Protein 5OH5 (pdb70)

Sequence (268 aa):
IRMAKNKEFFDALEEIAESAKNDETLRNELAKVLDDILKTDPSDPEAFRKIVAEHQEFWDEHDPSLMEFNEGRFFGKSRKQYLKSDDFLNSTDPTYNFQKLHQFAAEQRVKLGLEKSDTDTLVAILKNNPEECRAYIESKKPGLGNFSEGNVHGWLKEEYTPTIPPKAINKSTGVLSDEAIKRIKEQARDLLLLKLINSSGNTQLLKDLRDAMSKPEAERAANALGFPTEGNGVLFLSREVVDALEERVEKLEQEAAKRGFDSYVQSL

Structure (mmCIF, N/CA/C/O backbone):
data_5OH5
#
_entry.id   5OH5
#
_cell.length_a   110.140
_cell.length_b   110.140
_cell.length_c   98.510
_cell.angle_alpha   90.000
_cell.angle_beta   90.000
_cell.angle_gamma   90.000
#
_symmetry.space_group_name_H-M   'I 4 2 2'
#
loop_
_entity.id
_entity.type
_entity.pdbx_description
1 polymer RidL
2 water water
#
loop_
_atom_site.group_PDB
_atom_site.id
_atom_site.type_symbol
_atom_site.label_atom_id
_atom_site.label_alt_id
_atom_site.label_comp_id
_atom_site.label_asym_id
_atom_site.label_entity_id
_atom_site.label_seq_id
_atom_site.pdbx_PDB_ins_code
_atom_site.Cartn_x
_atom_site.Cartn_y
_atom_site.Cartn_z
_atom_site.occupancy
_atom_site.B_iso_or_equiv
_atom_site.auth_seq_id
_atom_site.auth_comp_id
_atom_site.auth_asym_id
_atom_site.auth_atom_id
_atom_site.pdbx_PDB_model_num
ATOM 1 N N . ILE A 1 9 ? 34.193 49.732 40.658 1.00 101.01 7 ILE A N 1
ATOM 2 C CA . ILE A 1 9 ? 35.117 48.905 39.891 1.00 100.37 7 ILE A CA 1
ATOM 3 C C . ILE A 1 9 ? 34.434 47.626 39.431 1.00 95.15 7 ILE A C 1
ATOM 4 O O . ILE A 1 9 ? 33.653 47.026 40.172 1.00 95.76 7 ILE A O 1
ATOM 9 N N . ARG A 1 10 ? 34.723 47.217 38.199 1.00 89.06 8 ARG A N 1
ATOM 10 C CA . ARG A 1 10 ? 34.246 45.954 37.661 1.00 83.37 8 ARG A CA 1
ATOM 11 C C . ARG A 1 10 ? 35.423 45.026 37.392 1.00 79.71 8 ARG A C 1
ATOM 12 O O . ARG A 1 10 ? 36.557 45.471 37.185 1.00 79.56 8 ARG A O 1
ATOM 20 N N . MET A 1 11 ? 35.140 43.727 37.401 1.00 76.56 9 MET A N 1
ATOM 21 C CA . MET A 1 11 ? 36.139 42.735 37.039 1.00 73.53 9 MET A CA 1
ATOM 22 C C . MET A 1 11 ? 36.328 42.708 35.525 1.00 68.60 9 MET A C 1
ATOM 23 O O . MET A 1 11 ? 35.359 42.783 34.762 1.00 72.35 9 MET A O 1
ATOM 28 N N . ALA A 1 12 ? 37.589 42.617 35.100 1.00 64.41 10 ALA A N 1
ATOM 29 C CA . ALA A 1 12 ? 37.963 42.581 33.692 1.00 58.20 10 ALA A CA 1
ATOM 30 C C . ALA A 1 12 ? 37.549 43.858 32.962 1.00 52.82 10 ALA A C 1
ATOM 31 O O . ALA A 1 12 ? 37.056 44.811 33.573 1.00 51.29 10 ALA A O 1
ATOM 33 N N . LYS A 1 13 ? 37.755 43.890 31.649 1.00 49.71 11 LYS A N 1
ATOM 34 C CA . LYS A 1 13 ? 37.573 45.106 30.869 1.00 46.60 11 LYS A CA 1
ATOM 35 C C . LYS A 1 13 ? 36.259 45.122 30.104 1.00 44.35 11 LYS A C 1
ATOM 36 O O . LYS A 1 13 ? 36.047 46.027 29.281 1.00 42.86 11 LYS A O 1
ATOM 42 N N . ASN A 1 14 ? 35.383 44.136 30.345 1.00 43.32 12 ASN A N 1
ATOM 43 C CA . ASN A 1 14 ? 34.169 43.963 29.548 1.00 41.81 12 ASN A CA 1
ATOM 44 C C . ASN A 1 14 ? 33.399 45.270 29.405 1.00 42.79 12 ASN A C 1
ATOM 45 O O . ASN A 1 14 ? 33.171 45.751 28.288 1.00 42.40 12 ASN A O 1
ATOM 50 N N . LYS A 1 15 ? 33.004 45.866 30.533 1.00 44.11 13 LYS A N 1
ATOM 51 C CA . LYS A 1 15 ? 32.197 47.084 30.501 1.00 44.98 13 LYS A CA 1
ATOM 52 C C . LYS A 1 15 ? 32.941 48.244 29.846 1.00 44.41 13 LYS A C 1
ATOM 53 O O . LYS A 1 15 ? 32.327 49.049 29.135 1.00 42.25 13 LYS A O 1
ATOM 59 N N . GLU A 1 16 ? 34.256 48.344 30.061 1.00 46.05 14 GLU A N 1
ATOM 60 C CA . GLU A 1 16 ? 35.018 49.417 29.426 1.00 47.77 14 GLU A CA 1
ATOM 61 C C . GLU A 1 16 ? 34.952 49.322 27.903 1.00 44.21 14 GLU A C 1
ATOM 62 O O . GLU A 1 16 ? 34.840 50.343 27.218 1.00 42.27 14 GLU A O 1
ATOM 68 N N . PHE A 1 17 ? 35.018 48.106 27.352 1.00 42.49 15 PHE A N 1
ATOM 69 C CA . PHE A 1 17 ? 34.905 47.979 25.902 1.00 40.46 15 PHE A CA 1
ATOM 70 C C . PHE A 1 17 ? 33.517 48.384 25.427 1.00 40.98 15 PHE A C 1
ATOM 71 O O . PHE A 1 17 ? 33.380 49.025 24.379 1.00 41.11 15 PHE A O 1
ATOM 79 N N . PHE A 1 18 ? 32.478 48.031 26.185 1.00 42.49 16 PHE A N 1
ATOM 80 C CA . PHE A 1 18 ? 31.134 48.519 25.884 1.00 44.60 16 PHE A CA 1
ATOM 81 C C . PHE A 1 18 ? 31.113 50.031 25.746 1.00 43.94 16 PHE A C 1
ATOM 82 O O . PHE A 1 18 ? 30.746 50.573 24.694 1.00 43.44 16 PHE A O 1
ATOM 90 N N . ASP A 1 19 ? 31.476 50.734 26.826 1.00 43.79 17 ASP A N 1
ATOM 91 C CA . ASP A 1 19 ? 31.421 52.191 26.810 1.00 45.34 17 ASP A CA 1
ATOM 92 C C . ASP A 1 19 ? 32.344 52.769 25.753 1.00 45.42 17 ASP A C 1
ATOM 93 O O . ASP A 1 19 ? 32.043 53.820 25.162 1.00 45.53 17 ASP A O 1
ATOM 98 N N . ALA A 1 20 ? 33.478 52.109 25.510 1.00 44.92 18 ALA A N 1
ATOM 99 C CA . ALA A 1 20 ? 34.433 52.623 24.540 1.00 44.41 18 ALA A CA 1
ATOM 100 C C . ALA A 1 20 ? 33.845 52.607 23.137 1.00 44.48 18 ALA A C 1
ATOM 101 O O . ALA A 1 20 ? 34.035 53.561 22.371 1.00 44.23 18 ALA A O 1
ATOM 103 N N . LEU A 1 21 ? 33.114 51.541 22.784 1.00 44.28 19 LEU A N 1
ATOM 104 C CA . LEU A 1 21 ? 32.490 51.489 21.463 1.00 44.43 19 LEU A CA 1
ATOM 105 C C . LEU A 1 21 ? 31.555 52.670 21.259 1.00 46.44 19 LEU A C 1
ATOM 106 O O . LEU A 1 21 ? 31.578 53.313 20.203 1.00 46.11 19 LEU A O 1
ATOM 111 N N . GLU A 1 22 ? 30.736 52.976 22.269 1.00 48.83 20 GLU A N 1
ATOM 112 C CA . GLU A 1 22 ? 29.803 54.093 22.166 1.00 52.67 20 GLU A CA 1
ATOM 113 C C . GLU A 1 22 ? 30.538 55.414 22.038 1.00 54.33 20 GLU A C 1
ATOM 114 O O . GLU A 1 22 ? 30.183 56.253 21.204 1.00 53.50 20 GLU A O 1
ATOM 120 N N . GLU A 1 23 ? 31.558 55.620 22.872 1.00 56.94 21 GLU A N 1
ATOM 121 C CA . GLU A 1 23 ? 32.251 56.899 22.887 1.00 60.66 21 GLU A CA 1
ATOM 122 C C . GLU A 1 23 ? 33.096 57.086 21.635 1.00 55.55 21 GLU A C 1
ATOM 123 O O . GLU A 1 23 ? 33.197 58.206 21.123 1.00 55.18 21 GLU A O 1
ATOM 129 N N . ILE A 1 24 ? 33.677 56.005 21.105 1.00 50.75 22 ILE A N 1
ATOM 130 C CA . ILE A 1 24 ? 34.386 56.109 19.833 1.00 47.70 22 ILE A CA 1
ATOM 131 C C . ILE A 1 24 ? 33.406 56.393 18.696 1.00 47.04 22 ILE A C 1
ATOM 132 O O . ILE A 1 24 ? 33.683 57.220 17.813 1.00 47.16 22 ILE A O 1
ATOM 137 N N . ALA A 1 25 ? 32.252 55.720 18.691 1.00 46.67 23 ALA A N 1
ATOM 138 C CA . ALA A 1 25 ? 31.231 56.031 17.694 1.00 47.68 23 ALA A CA 1
ATOM 139 C C . ALA A 1 25 ? 30.860 57.506 17.748 1.00 50.74 23 ALA A C 1
ATOM 140 O O . ALA A 1 25 ? 30.769 58.170 16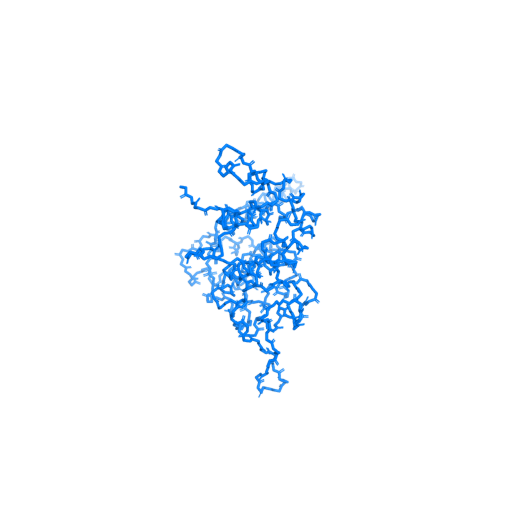.708 1.00 50.94 23 ALA A O 1
ATOM 142 N N . GLU A 1 26 ? 30.686 58.045 18.957 1.00 54.35 24 GLU A N 1
ATOM 143 C CA . GLU A 1 26 ? 30.383 59.466 19.103 1.00 58.25 24 GLU A CA 1
ATOM 144 C C . GLU A 1 26 ? 31.451 60.319 18.429 1.00 57.67 24 GLU A C 1
ATOM 145 O O . GLU A 1 26 ? 31.135 61.190 17.611 1.00 58.13 24 GLU A O 1
ATOM 151 N N . SER A 1 27 ? 32.728 60.051 18.734 1.00 57.04 25 SER A N 1
ATOM 152 C CA . SER A 1 27 ? 33.839 60.774 18.119 1.00 57.46 25 SER A CA 1
ATOM 153 C C . SER A 1 27 ? 33.903 60.573 16.614 1.00 58.05 25 SER A C 1
ATOM 154 O O . SER A 1 27 ? 34.511 61.394 15.918 1.00 59.12 25 SER A O 1
ATOM 157 N N . ALA A 1 28 ? 33.308 59.503 16.098 1.00 58.33 26 ALA A N 1
ATOM 158 C CA . ALA A 1 28 ? 33.290 59.242 14.666 1.00 59.63 26 ALA A CA 1
ATOM 159 C C . ALA A 1 28 ? 32.159 59.961 13.944 1.00 61.60 26 ALA A C 1
ATOM 160 O O . ALA A 1 28 ? 32.031 59.811 12.726 1.00 61.65 26 ALA A O 1
ATOM 162 N N . LYS A 1 29 ? 31.346 60.746 14.656 1.00 64.21 27 LYS A N 1
ATOM 163 C CA . LYS A 1 29 ? 30.168 61.346 14.035 1.00 67.10 27 LYS A CA 1
ATOM 164 C C . LYS A 1 29 ? 30.532 62.228 12.845 1.00 68.52 27 LYS A C 1
ATOM 165 O O . LYS A 1 29 ? 29.775 62.286 11.866 1.00 68.56 27 LYS A O 1
ATOM 171 N N . ASN A 1 30 ? 31.692 62.900 12.893 1.00 69.63 28 ASN A N 1
ATOM 172 C CA . ASN A 1 30 ? 32.130 63.771 11.805 1.00 70.20 28 ASN A CA 1
ATOM 173 C C . ASN A 1 30 ? 33.535 63.425 11.321 1.00 69.14 28 ASN A C 1
ATOM 174 O O . ASN A 1 30 ? 34.183 64.250 10.666 1.00 69.55 28 ASN A O 1
ATOM 179 N N . ASP A 1 31 ? 34.013 62.223 11.621 1.00 67.52 29 ASP A N 1
ATOM 180 C CA . ASP A 1 31 ? 35.365 61.784 11.286 1.00 66.04 29 ASP A CA 1
ATOM 181 C C . ASP A 1 31 ? 35.213 60.548 10.409 1.00 64.35 29 ASP A C 1
ATOM 182 O O . ASP A 1 31 ? 35.067 59.433 10.921 1.00 63.15 29 ASP A O 1
ATOM 187 N N . GLU A 1 32 ? 35.244 60.745 9.089 1.00 64.59 30 GLU A N 1
ATOM 188 C CA . GLU A 1 32 ? 34.980 59.631 8.189 1.00 65.20 30 GLU A CA 1
ATOM 189 C C . GLU A 1 32 ? 36.062 58.566 8.273 1.00 62.23 30 GLU A C 1
ATOM 190 O O . GLU A 1 32 ? 35.764 57.375 8.127 1.00 61.04 30 GLU A O 1
ATOM 196 N N . THR A 1 33 ? 37.313 58.966 8.504 1.00 61.02 31 THR A N 1
ATOM 197 C CA . THR A 1 33 ? 38.378 57.979 8.641 1.00 58.74 31 THR A CA 1
ATOM 198 C C . THR A 1 33 ? 38.147 57.101 9.862 1.00 54.37 31 THR A C 1
ATOM 199 O O . THR A 1 33 ? 38.274 55.875 9.791 1.00 52.57 31 THR A O 1
ATOM 203 N N . LEU A 1 34 ? 37.792 57.714 10.987 1.00 52.42 32 LEU A N 1
ATOM 204 C CA . LEU A 1 34 ? 37.529 56.944 12.196 1.00 50.66 32 LEU A CA 1
ATOM 205 C C . LEU A 1 34 ? 36.305 56.043 12.032 1.00 50.00 32 LEU A C 1
ATOM 206 O O . LEU A 1 34 ? 36.286 54.914 12.544 1.00 49.82 32 LEU A O 1
ATOM 211 N N . ARG A 1 35 ? 35.269 56.523 11.344 1.00 50.20 33 ARG A N 1
ATOM 212 C CA . ARG A 1 35 ? 34.116 55.670 11.065 1.00 50.84 33 ARG A CA 1
ATOM 213 C C . ARG A 1 35 ? 34.548 54.378 10.391 1.00 50.68 33 ARG A C 1
ATOM 214 O O . ARG A 1 35 ? 34.196 53.278 10.836 1.00 50.60 33 ARG A O 1
ATOM 222 N N . ASN A 1 36 ? 35.329 54.495 9.314 1.00 51.20 34 ASN A N 1
ATOM 223 C CA . ASN A 1 36 ? 35.742 53.306 8.579 1.00 52.53 34 ASN A CA 1
ATOM 224 C C . ASN A 1 36 ? 36.567 52.381 9.460 1.00 52.12 34 ASN A C 1
ATOM 225 O O . ASN A 1 36 ? 36.334 51.167 9.482 1.00 51.59 34 ASN A O 1
ATOM 230 N N . GLU A 1 37 ? 37.510 52.937 10.220 1.00 52.27 35 GLU A N 1
ATOM 231 C CA . GLU A 1 37 ? 38.251 52.130 11.185 1.00 51.44 35 GLU A CA 1
ATOM 232 C C . GLU A 1 37 ? 37.310 51.430 12.164 1.00 46.92 35 GLU A C 1
ATOM 233 O O . GLU A 1 37 ? 37.419 50.218 12.385 1.00 46.67 35 GLU A O 1
ATOM 239 N N . LEU A 1 38 ? 36.374 52.174 12.764 1.00 42.96 36 LEU A N 1
ATOM 240 C CA . LEU A 1 38 ? 35.477 51.540 13.726 1.00 40.27 36 LEU A CA 1
ATOM 241 C C . LEU A 1 38 ? 34.565 50.522 13.050 1.00 39.15 36 LEU A C 1
ATOM 242 O O . LEU A 1 38 ? 34.292 49.464 13.620 1.00 39.14 36 LEU A O 1
ATOM 247 N N . ALA A 1 39 ? 34.101 50.798 11.826 1.00 39.85 37 ALA A N 1
ATOM 248 C CA . ALA A 1 39 ? 33.281 49.810 11.123 1.00 40.10 37 ALA A CA 1
ATOM 249 C C . ALA A 1 39 ? 34.019 48.480 10.977 1.00 41.32 37 ALA A C 1
ATOM 250 O O . ALA A 1 39 ? 33.455 47.407 11.237 1.00 39.71 37 ALA A O 1
ATOM 252 N N . LYS A 1 40 ? 35.293 48.531 10.588 1.00 44.04 38 LYS A N 1
ATOM 253 C CA . LYS A 1 40 ? 36.064 47.301 10.437 1.00 44.78 38 LYS A CA 1
ATOM 254 C C . LYS A 1 40 ? 36.183 46.564 11.764 1.00 42.39 38 LYS A C 1
ATOM 255 O O . LYS A 1 40 ? 36.042 45.335 11.813 1.00 42.51 38 LYS A O 1
ATOM 261 N N . VAL A 1 41 ? 36.408 47.300 12.859 1.00 40.04 39 VAL A N 1
ATOM 262 C CA . VAL A 1 41 ? 36.504 46.666 14.171 1.00 38.87 39 VAL A CA 1
ATOM 263 C C . VAL A 1 41 ? 35.185 45.988 14.534 1.00 39.05 39 VAL A C 1
ATOM 264 O O . VAL A 1 41 ? 35.162 44.848 15.019 1.00 39.76 39 VAL A O 1
ATOM 268 N N . LEU A 1 42 ? 34.067 46.684 14.328 1.00 37.98 40 LEU A N 1
ATOM 269 C CA . LEU A 1 42 ? 32.772 46.088 14.617 1.00 37.43 40 LEU A CA 1
ATOM 270 C C . LEU A 1 42 ? 32.500 44.898 13.706 1.00 37.98 40 LEU A C 1
ATOM 271 O O . LEU A 1 42 ? 32.016 43.857 14.169 1.00 37.35 40 LEU A O 1
ATOM 276 N N . ASP A 1 43 ? 32.790 45.043 12.406 1.00 38.99 41 ASP A N 1
ATOM 277 C CA . ASP A 1 43 ? 32.587 43.944 11.465 1.00 40.33 41 ASP A CA 1
ATOM 278 C C . ASP A 1 43 ? 33.330 42.696 11.924 1.00 42.15 41 ASP A C 1
ATOM 279 O O . ASP A 1 43 ? 32.779 41.589 11.895 1.00 43.11 41 ASP A O 1
ATOM 284 N N . ASP A 1 44 ? 34.582 42.863 12.365 1.00 42.29 42 ASP A N 1
ATOM 285 C CA . ASP A 1 44 ? 35.377 41.724 12.818 1.00 43.54 42 ASP A CA 1
ATOM 286 C C . ASP A 1 44 ? 34.757 41.080 14.046 1.00 43.96 42 ASP A C 1
ATOM 287 O O . ASP A 1 44 ? 34.717 39.850 14.160 1.00 45.70 42 ASP A O 1
ATOM 292 N N . ILE A 1 45 ? 34.289 41.898 14.991 1.00 42.15 43 ILE A N 1
ATOM 293 C CA . ILE A 1 45 ? 33.616 41.364 16.168 1.00 40.68 43 ILE A CA 1
ATOM 294 C C . ILE A 1 45 ? 32.367 40.594 15.761 1.00 40.41 43 ILE A C 1
ATOM 295 O O . ILE A 1 45 ? 32.100 39.502 16.279 1.00 40.70 43 ILE A O 1
ATOM 300 N N . LEU A 1 46 ? 31.590 41.143 14.826 1.00 39.80 44 LEU A N 1
ATOM 301 C CA . LEU A 1 46 ? 30.298 40.552 14.493 1.00 40.39 44 LEU A CA 1
ATOM 302 C C . LEU A 1 46 ? 30.447 39.213 13.779 1.00 43.16 44 LEU A C 1
ATOM 303 O O . LEU A 1 46 ? 29.612 38.315 13.970 1.00 41.71 44 LEU A O 1
ATOM 308 N N . LYS A 1 47 ? 31.491 39.055 12.966 1.00 46.48 45 LYS A N 1
ATOM 309 C CA . LYS A 1 47 ? 31.716 37.787 12.288 1.00 49.02 45 LYS A CA 1
ATOM 310 C C . LYS A 1 47 ? 32.223 36.699 13.226 1.00 49.78 45 LYS A C 1
ATOM 311 O O . LYS A 1 47 ? 32.244 35.527 12.827 1.00 50.97 45 LYS A O 1
ATOM 317 N N . THR A 1 48 ? 32.608 37.055 14.455 1.00 49.00 46 THR A N 1
ATOM 318 C CA . THR A 1 48 ? 33.192 36.125 15.414 1.00 49.99 46 THR A CA 1
ATOM 319 C C . THR A 1 48 ? 32.105 35.501 16.282 1.00 50.89 46 THR A C 1
ATOM 320 O O . THR A 1 48 ? 31.171 36.184 16.714 1.00 49.76 46 THR A O 1
ATOM 324 N N . ASP A 1 49 ? 32.231 34.205 16.536 1.00 52.53 47 ASP A N 1
ATOM 325 C CA . ASP A 1 49 ? 31.272 33.494 17.384 1.00 53.65 47 ASP A CA 1
ATOM 326 C C . ASP A 1 49 ? 31.499 33.875 18.841 1.00 53.07 47 ASP A C 1
ATOM 327 O O . ASP A 1 49 ? 32.544 33.529 19.400 1.00 53.88 47 ASP A O 1
ATOM 332 N N . PRO A 1 50 ? 30.564 34.558 19.498 1.00 52.48 48 PRO A N 1
ATOM 333 C CA . PRO A 1 50 ? 30.780 34.922 20.904 1.00 53.31 48 PRO A CA 1
ATOM 334 C C . PRO A 1 50 ? 30.725 33.747 21.869 1.00 56.34 48 PRO A C 1
ATOM 335 O O . PRO A 1 50 ? 31.136 33.902 23.026 1.00 56.36 48 PRO A O 1
ATOM 339 N N . SER A 1 51 ? 30.209 32.592 21.455 1.00 59.45 49 SER A N 1
ATOM 340 C CA . SER A 1 51 ? 30.282 31.417 22.316 1.00 63.08 49 SER A CA 1
ATOM 341 C C . SER A 1 51 ? 31.625 30.711 22.221 1.00 63.39 49 SER A C 1
ATOM 342 O O . SER A 1 51 ? 31.832 29.717 22.922 1.00 64.39 49 SER A O 1
ATOM 345 N N . ASP A 1 52 ? 32.528 31.190 21.368 1.00 62.32 50 ASP A N 1
ATOM 346 C CA . ASP A 1 52 ? 33.905 30.712 21.301 1.00 62.17 50 ASP A CA 1
ATOM 347 C C . ASP A 1 52 ? 34.779 31.760 21.980 1.00 62.22 50 ASP A C 1
ATOM 348 O O . ASP A 1 52 ? 35.318 32.656 21.311 1.00 62.16 50 ASP A O 1
ATOM 353 N N . PRO A 1 53 ? 34.939 31.675 23.303 1.00 61.15 51 PRO A N 1
ATOM 354 C CA . PRO A 1 53 ? 35.593 32.768 24.038 1.00 61.77 51 PRO A CA 1
ATOM 355 C C . PRO A 1 53 ? 37.030 33.007 23.620 1.00 63.37 51 PRO A C 1
ATOM 356 O O . PRO A 1 53 ? 37.507 34.146 23.713 1.00 63.53 51 PRO A O 1
ATOM 360 N N . GLU A 1 54 ? 37.732 31.969 23.157 1.00 65.08 52 GLU A N 1
ATOM 361 C CA . GLU A 1 54 ? 39.106 32.148 22.701 1.00 67.33 52 GLU A CA 1
ATOM 362 C C . GLU A 1 54 ? 39.156 32.964 21.418 1.00 63.06 52 GLU A C 1
ATOM 363 O O . GLU A 1 54 ? 39.979 33.874 21.281 1.00 62.71 52 GLU A O 1
ATOM 369 N N . ALA A 1 55 ? 38.289 32.642 20.458 1.00 59.37 53 ALA A N 1
ATOM 370 C CA . ALA A 1 55 ? 38.264 33.400 19.217 1.00 56.31 53 ALA A CA 1
ATOM 371 C C . ALA A 1 55 ? 37.797 34.827 19.453 1.00 54.15 53 ALA A C 1
ATOM 372 O O . ALA A 1 55 ? 38.183 35.738 18.710 1.00 53.37 53 ALA A O 1
ATOM 374 N N . PHE A 1 56 ? 36.981 35.035 20.486 1.00 53.27 54 PHE A N 1
ATOM 375 C CA . PHE A 1 56 ? 36.384 36.341 20.735 1.00 52.82 54 PHE A CA 1
ATOM 376 C C . PHE A 1 56 ? 37.341 37.243 21.505 1.00 53.61 54 PHE A C 1
ATOM 377 O O . PHE A 1 56 ? 37.503 38.417 21.161 1.00 53.70 54 PHE A O 1
ATOM 385 N N . ARG A 1 57 ? 37.965 36.721 22.564 1.00 54.28 55 ARG A N 1
ATOM 386 C CA . ARG A 1 57 ? 39.042 37.471 23.203 1.00 55.46 55 ARG A CA 1
ATOM 387 C C . ARG A 1 57 ? 40.116 37.834 22.191 1.00 54.28 55 ARG A C 1
ATOM 388 O O . ARG A 1 57 ? 40.653 38.944 22.221 1.00 53.75 55 ARG A O 1
ATOM 396 N N . LYS A 1 58 ? 40.396 36.929 21.254 1.00 54.01 56 LYS A N 1
ATOM 397 C CA . LYS A 1 58 ? 41.461 37.152 20.282 1.00 53.57 56 LYS A CA 1
ATOM 398 C C . LYS A 1 58 ? 41.099 38.245 19.282 1.00 50.88 56 LYS A C 1
ATOM 399 O O . LYS A 1 58 ? 41.950 39.064 18.916 1.00 50.17 56 LYS A O 1
ATOM 405 N N . ILE A 1 59 ? 39.849 38.280 18.816 1.00 49.11 57 ILE A N 1
ATOM 406 C CA . ILE A 1 59 ? 39.521 39.316 17.848 1.00 47.96 57 ILE A CA 1
ATOM 407 C C . ILE A 1 59 ? 39.534 40.690 18.514 1.00 47.17 57 ILE A C 1
ATOM 408 O O . ILE A 1 59 ? 39.894 41.686 17.879 1.00 47.30 57 ILE A O 1
ATOM 413 N N . VAL A 1 60 ? 39.179 40.779 19.798 1.00 46.87 58 VAL A N 1
ATOM 414 C CA . VAL A 1 60 ? 39.204 42.087 20.454 1.00 46.29 58 VAL A CA 1
ATOM 415 C C . VAL A 1 60 ? 40.644 42.534 20.669 1.00 47.44 58 VAL A C 1
ATOM 416 O O . VAL A 1 60 ? 41.003 43.684 20.389 1.00 46.23 58 VAL A O 1
ATOM 420 N N . ALA A 1 61 ? 41.493 41.622 21.154 1.00 48.98 59 ALA A N 1
ATOM 421 C CA . ALA A 1 61 ? 42.880 41.964 21.430 1.00 50.90 59 ALA A CA 1
ATOM 422 C C . ALA A 1 61 ? 43.671 42.229 20.156 1.00 53.48 59 ALA A C 1
ATOM 423 O O . ALA A 1 61 ? 44.642 42.992 20.191 1.00 52.66 59 ALA A O 1
ATOM 425 N N . GLU A 1 62 ? 43.262 41.638 19.031 1.00 56.75 60 GLU A N 1
ATOM 426 C CA . GLU A 1 62 ? 43.969 41.842 17.775 1.00 60.77 60 GLU A CA 1
ATOM 427 C C . GLU A 1 62 ? 43.871 43.281 17.277 1.00 57.55 60 GLU A C 1
ATOM 428 O O . GLU A 1 62 ? 44.670 43.686 16.424 1.00 56.39 60 GLU A O 1
ATOM 434 N N . HIS A 1 63 ? 42.918 44.066 17.787 1.00 55.40 61 HIS A N 1
ATOM 435 C CA . HIS A 1 63 ? 42.792 45.471 17.420 1.00 52.62 61 HIS A CA 1
ATOM 436 C C . HIS A 1 63 ? 43.392 46.402 18.473 1.00 52.33 61 HIS A C 1
ATOM 437 O O . HIS A 1 63 ? 42.924 47.534 18.639 1.00 50.78 61 HIS A O 1
ATOM 444 N N . GLN A 1 64 ? 44.439 45.938 19.174 1.00 53.86 62 GLN A N 1
ATOM 445 C CA . GLN A 1 64 ? 45.096 46.746 20.203 1.00 55.31 62 GLN A CA 1
ATOM 446 C C . GLN A 1 64 ? 45.487 48.119 19.678 1.00 55.69 62 GLN A C 1
ATOM 447 O O . GLN A 1 64 ? 45.300 49.128 20.368 1.00 55.26 62 GLN A O 1
ATOM 453 N N . GLU A 1 65 ? 46.031 48.179 18.459 1.00 57.27 63 GLU A N 1
ATOM 454 C CA . GLU A 1 65 ? 46.458 49.461 17.904 1.00 60.28 63 GLU A CA 1
ATOM 455 C C . GLU A 1 65 ? 45.309 50.460 17.886 1.00 55.09 63 GLU A C 1
ATOM 456 O O . GLU A 1 65 ? 45.472 51.619 18.285 1.00 54.30 63 GLU A O 1
ATOM 462 N N . PHE A 1 66 ? 44.130 50.009 17.459 1.00 50.94 64 PHE A N 1
ATOM 463 C CA . PHE A 1 66 ? 42.939 50.849 17.457 1.00 47.41 64 PHE A CA 1
ATOM 464 C C . PHE A 1 66 ? 42.537 51.241 18.875 1.00 45.62 64 PHE A C 1
ATOM 465 O O . PHE A 1 66 ? 42.306 52.420 19.166 1.00 45.40 64 PHE A O 1
ATOM 473 N N . TRP A 1 67 ? 42.440 50.266 19.775 1.00 44.19 65 TRP A N 1
ATOM 474 C CA . TRP A 1 67 ? 42.041 50.596 21.139 1.00 43.25 65 TRP A CA 1
ATOM 475 C C . TRP A 1 67 ? 43.012 51.595 21.765 1.00 44.26 65 TRP A C 1
ATOM 476 O O . TRP A 1 67 ? 42.589 52.549 22.428 1.00 43.54 65 TRP A O 1
ATOM 487 N N . ASP A 1 68 ? 44.316 51.402 21.545 1.00 46.01 66 ASP A N 1
ATOM 488 C CA . ASP A 1 68 ? 45.311 52.308 22.122 1.00 48.56 66 ASP A CA 1
ATOM 489 C C . ASP A 1 68 ? 45.129 53.738 21.634 1.00 51.41 66 ASP A C 1
ATOM 490 O O . ASP A 1 68 ? 45.344 54.694 22.397 1.00 51.49 66 ASP A O 1
ATOM 495 N N . GLU A 1 69 ? 44.728 53.912 20.378 1.00 54.08 67 GLU A N 1
ATOM 496 C CA . GLU A 1 69 ? 44.557 55.268 19.883 1.00 57.62 67 GLU A CA 1
ATOM 497 C C . GLU A 1 69 ? 43.391 55.989 20.536 1.00 55.07 67 GLU A C 1
ATOM 498 O O . GLU A 1 69 ? 43.248 57.198 20.336 1.00 54.71 67 GLU A O 1
ATOM 504 N N . HIS A 1 70 ? 42.571 55.296 21.314 1.00 53.19 68 HIS A N 1
ATOM 505 C CA . HIS A 1 70 ? 41.435 55.972 21.919 1.00 52.09 68 HIS A CA 1
ATOM 506 C C . HIS A 1 70 ? 41.438 55.900 23.433 1.00 51.79 68 HIS A C 1
ATOM 507 O O . HIS A 1 70 ? 41.030 56.865 24.088 1.00 52.87 68 HIS A O 1
ATOM 514 N N . ASP A 1 71 ? 41.917 54.810 24.005 1.00 50.39 69 ASP A N 1
ATOM 515 C CA . ASP A 1 71 ? 42.051 54.755 25.449 1.00 51.27 69 ASP A CA 1
ATOM 516 C C . ASP A 1 71 ? 43.046 53.660 25.794 1.00 50.89 69 ASP A C 1
ATOM 517 O O . ASP A 1 71 ? 42.709 52.473 25.703 1.00 51.04 69 ASP A O 1
ATOM 522 N N . PRO A 1 72 ? 44.272 54.014 26.186 1.00 50.87 70 PRO A N 1
ATOM 523 C CA . PRO A 1 72 ? 45.270 52.977 26.509 1.00 50.75 70 PRO A CA 1
ATOM 524 C C . PRO A 1 72 ? 44.841 52.075 27.639 1.00 50.12 70 PRO A C 1
ATOM 525 O O . PRO A 1 72 ? 45.409 50.987 27.798 1.00 51.17 70 PRO A O 1
ATOM 529 N N . SER A 1 73 ? 43.849 52.493 28.423 1.00 48.46 71 SER A N 1
ATOM 530 C CA . SER A 1 73 ? 43.381 51.702 29.549 1.00 48.33 71 SER A CA 1
ATOM 531 C C . SER A 1 73 ? 42.746 50.388 29.120 1.00 47.28 71 SER A C 1
ATOM 532 O O . SER A 1 73 ? 42.756 49.433 29.899 1.00 47.29 71 SER A O 1
ATOM 535 N N . LEU A 1 74 ? 42.184 50.313 27.912 1.00 46.48 72 LEU A N 1
ATOM 536 C CA . LEU A 1 74 ? 41.495 49.091 27.499 1.00 45.60 72 LEU A CA 1
ATOM 537 C C . LEU A 1 74 ? 42.463 47.916 27.386 1.00 45.05 72 LEU A C 1
ATOM 538 O O . LEU A 1 74 ? 42.165 46.808 27.841 1.00 42.73 72 LEU A O 1
ATOM 543 N N . MET A 1 75 ? 43.626 48.140 26.772 1.00 46.70 73 MET A N 1
ATOM 544 C CA . MET A 1 75 ? 44.620 47.090 26.566 1.00 48.54 73 MET A CA 1
ATOM 545 C C . MET A 1 75 ? 45.735 47.125 27.600 1.00 52.98 73 MET A C 1
ATOM 546 O O . MET A 1 75 ? 46.732 46.402 27.452 1.00 52.25 73 MET A O 1
ATOM 551 N N . GLU A 1 76 ? 45.591 47.946 28.630 1.00 58.41 74 GLU A N 1
ATOM 552 C CA . GLU A 1 76 ? 46.639 48.113 29.624 1.00 64.36 74 GLU A CA 1
ATOM 553 C C . GLU A 1 76 ? 46.753 46.855 30.476 1.00 66.89 74 GLU A C 1
ATOM 554 O O . GLU A 1 76 ? 45.744 46.280 30.891 1.00 66.59 74 GLU A O 1
ATOM 560 N N . PHE A 1 77 ? 47.982 46.414 30.724 1.00 69.91 75 PHE A N 1
ATOM 561 C CA . PHE A 1 77 ? 48.231 45.249 31.568 1.00 72.70 75 PHE A CA 1
ATOM 562 C C . PHE A 1 77 ? 49.240 45.651 32.633 1.00 81.14 75 PHE A C 1
ATOM 563 O O . PHE A 1 77 ? 50.448 45.647 32.384 1.00 81.64 75 PHE A O 1
ATOM 571 N N . ASN A 1 78 ? 48.747 46.008 33.815 1.00 89.24 76 ASN A N 1
ATOM 572 C CA . ASN A 1 78 ? 49.633 46.317 34.928 1.00 97.49 76 ASN A CA 1
ATOM 573 C C . ASN A 1 78 ? 50.161 45.001 35.483 1.00 102.99 76 ASN A C 1
ATOM 574 O O . ASN A 1 78 ? 49.416 44.215 36.076 1.00 103.42 76 ASN A O 1
ATOM 579 N N . GLU A 1 79 ? 51.445 44.744 35.264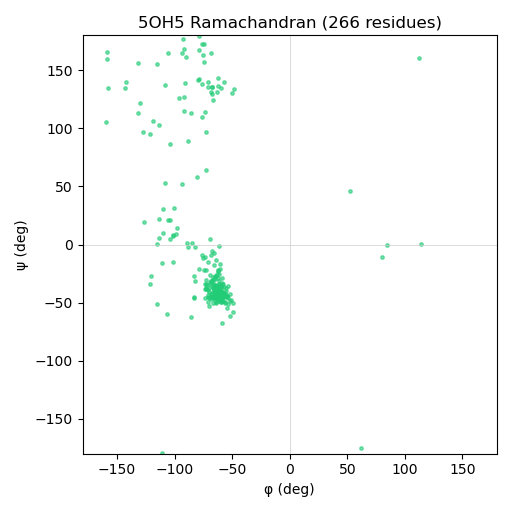 1.00 107.88 77 GLU A N 1
ATOM 580 C CA . GLU A 1 79 ? 52.043 43.517 35.768 1.00 112.44 77 GLU A CA 1
ATOM 581 C C . GLU A 1 79 ? 52.154 43.494 37.288 1.00 116.76 77 GLU A C 1
ATOM 582 O O . GLU A 1 79 ? 52.714 42.537 37.830 1.00 117.55 77 GLU A O 1
ATOM 588 N N . GLY A 1 80 ? 51.632 44.508 37.984 1.00 119.74 78 GLY A N 1
ATOM 589 C CA . GLY A 1 80 ? 51.646 44.485 39.441 1.00 122.38 78 GLY A CA 1
ATOM 590 C C . GLY A 1 80 ? 50.696 43.450 40.016 1.00 124.26 78 GLY A C 1
ATOM 591 O O . GLY A 1 80 ? 51.086 42.623 40.846 1.00 125.19 78 GLY A O 1
ATOM 592 N N . ARG A 1 81 ? 49.435 43.493 39.604 1.00 125.00 79 ARG A N 1
ATOM 593 C CA . ARG A 1 81 ? 48.514 42.393 39.839 1.00 125.95 79 ARG A CA 1
ATOM 594 C C . ARG A 1 81 ? 48.519 41.474 38.620 1.00 129.83 79 ARG A C 1
ATOM 595 O O . ARG A 1 81 ? 49.006 41.835 37.546 1.00 129.78 79 ARG A O 1
ATOM 603 N N . PHE A 1 82 ? 47.972 40.272 38.800 1.00 133.78 80 PHE A N 1
ATOM 604 C CA . PHE A 1 82 ? 48.163 39.168 37.856 1.00 136.72 80 PHE A CA 1
ATOM 605 C C . PHE A 1 82 ? 49.652 38.951 37.584 1.00 142.09 80 PHE A C 1
ATOM 606 O O . PHE A 1 82 ? 50.085 38.806 36.439 1.00 147.70 80 PHE A O 1
ATOM 614 N N . PHE A 1 83 ? 50.449 38.930 38.656 1.00 145.32 81 PHE A N 1
ATOM 615 C CA . PHE A 1 83 ? 51.899 38.923 38.479 1.00 147.06 81 PHE A CA 1
ATOM 616 C C . PHE A 1 83 ? 52.392 37.600 37.905 1.00 140.66 81 PHE A C 1
ATOM 617 O O . PHE A 1 83 ? 53.320 37.582 37.087 1.00 141.64 81 PHE A O 1
ATOM 625 N N . GLY A 1 84 ? 51.794 36.484 38.317 1.00 132.53 82 GLY A N 1
ATOM 626 C CA . GLY A 1 84 ? 52.188 35.199 37.768 1.00 123.34 82 GLY A CA 1
ATOM 627 C C . GLY A 1 84 ? 51.846 35.011 36.306 1.00 113.22 82 GLY A C 1
ATOM 628 O O . GLY A 1 84 ? 52.243 33.998 35.719 1.00 113.56 82 GLY A O 1
ATOM 629 N N . LYS A 1 85 ? 51.135 35.962 35.708 1.00 102.84 83 LYS A N 1
ATOM 630 C CA . LYS A 1 85 ? 50.671 35.866 34.334 1.00 92.53 83 LYS A CA 1
ATOM 631 C C . LYS A 1 85 ? 51.450 36.829 33.448 1.00 84.02 83 LYS A C 1
ATOM 632 O O . LYS A 1 85 ? 51.708 37.974 33.834 1.00 82.42 83 LYS A O 1
ATOM 638 N N . SER A 1 86 ? 51.843 36.352 32.267 1.00 77.37 84 SER A N 1
ATOM 639 C CA . SER A 1 86 ? 52.415 37.222 31.252 1.00 70.29 84 SER A CA 1
ATOM 640 C C . SER A 1 86 ? 51.311 38.031 30.571 1.00 64.64 84 SER A C 1
ATOM 641 O O . SER A 1 86 ? 50.116 37.808 30.781 1.00 63.19 84 SER A O 1
ATOM 644 N N . ARG A 1 87 ? 51.724 38.979 29.733 1.00 61.34 85 ARG A N 1
ATOM 645 C CA . ARG A 1 87 ? 50.742 39.757 28.991 1.00 59.33 85 ARG A CA 1
ATOM 646 C C . ARG A 1 87 ? 49.962 38.876 28.020 1.00 60.18 85 ARG A C 1
ATOM 647 O O . ARG A 1 87 ? 48.731 38.959 27.961 1.00 59.07 85 ARG A O 1
ATOM 655 N N . LYS A 1 88 ? 50.658 38.019 27.260 1.00 62.33 86 LYS A N 1
ATOM 656 C CA . LYS A 1 88 ? 49.971 37.147 26.307 1.00 63.80 86 LYS A CA 1
ATOM 657 C C . LYS A 1 88 ? 48.976 36.238 27.014 1.00 64.41 86 LYS A C 1
ATOM 658 O O . LYS A 1 88 ? 47.893 35.956 26.483 1.00 63.81 86 LYS A O 1
ATOM 664 N N . GLN A 1 89 ? 49.323 35.779 28.223 1.00 65.20 87 GLN A N 1
ATOM 665 C CA . GLN A 1 89 ? 48.410 34.939 28.993 1.00 65.52 87 GLN A CA 1
ATOM 666 C C . GLN A 1 89 ? 47.219 35.735 29.513 1.00 61.91 87 GLN A C 1
ATOM 667 O O . GLN A 1 89 ? 46.083 35.251 29.472 1.00 61.29 87 GLN A O 1
ATOM 673 N N . TYR A 1 90 ? 47.464 36.942 30.036 1.00 59.19 88 TYR A N 1
ATOM 674 C CA . TYR A 1 90 ? 46.370 37.780 30.529 1.00 56.37 88 TYR A CA 1
ATOM 675 C C . TYR A 1 90 ? 45.354 38.053 29.429 1.00 55.79 88 TYR A C 1
ATOM 676 O O . TYR A 1 90 ? 44.140 37.999 29.666 1.00 55.37 88 TYR A O 1
ATOM 685 N N . LEU A 1 91 ? 45.828 38.322 28.214 1.00 55.79 89 LEU A N 1
ATOM 686 C CA . LEU A 1 91 ? 44.931 38.610 27.104 1.00 55.93 89 LEU A CA 1
ATOM 687 C C . LEU A 1 91 ? 44.073 37.414 26.718 1.00 57.84 89 LEU A C 1
ATOM 688 O O . LEU A 1 91 ? 43.177 37.562 25.877 1.00 56.31 89 LEU A O 1
ATOM 693 N N . LYS A 1 92 ? 44.325 36.243 27.309 1.00 61.11 90 LYS A N 1
ATOM 694 C CA . LYS A 1 92 ? 43.520 35.057 27.052 1.00 63.62 90 LYS A CA 1
ATOM 695 C C . LYS A 1 92 ? 42.730 34.609 28.273 1.00 64.85 90 LYS A C 1
ATOM 696 O O . LYS A 1 92 ? 42.073 33.564 28.223 1.00 64.91 90 LYS A O 1
ATOM 702 N N . SER A 1 93 ? 42.756 35.373 29.356 1.00 64.11 91 SER A N 1
ATOM 703 C CA . SER A 1 93 ? 42.086 35.007 30.591 1.00 66.38 91 SER A CA 1
ATOM 704 C C . SER A 1 93 ? 40.830 35.842 30.783 1.00 67.25 91 SER A C 1
ATOM 705 O O . SER A 1 93 ? 40.640 36.885 30.155 1.00 66.40 91 SER A O 1
ATOM 708 N N . ASP A 1 94 ? 39.983 35.373 31.696 1.00 71.02 92 ASP A N 1
ATOM 709 C CA . ASP A 1 94 ? 38.827 36.139 32.133 1.00 74.65 92 ASP A CA 1
ATOM 710 C C . ASP A 1 94 ? 39.211 37.431 32.837 1.00 72.40 92 ASP A C 1
ATOM 711 O O . ASP A 1 94 ? 38.339 38.277 33.051 1.00 71.58 92 ASP A O 1
ATOM 716 N N . ASP A 1 95 ? 40.478 37.602 33.221 1.00 71.93 93 ASP A N 1
ATOM 717 C CA . ASP A 1 95 ? 40.884 38.860 33.834 1.00 71.55 93 ASP A CA 1
ATOM 718 C C . ASP A 1 95 ? 40.991 39.982 32.811 1.00 65.71 93 ASP A C 1
ATOM 719 O O . ASP A 1 95 ? 40.943 41.159 33.186 1.00 64.67 93 ASP A O 1
ATOM 724 N N . PHE A 1 96 ? 41.162 39.648 31.535 1.00 60.94 94 PHE A N 1
ATOM 725 C CA . PHE A 1 96 ? 41.079 40.643 30.474 1.00 56.04 94 PHE A CA 1
ATOM 726 C C . PHE A 1 96 ? 39.628 40.832 30.045 1.00 54.09 94 PHE A C 1
ATOM 727 O O . PHE A 1 96 ? 39.065 41.922 30.195 1.00 53.49 94 PHE A O 1
ATOM 735 N N . LEU A 1 97 ? 39.015 39.767 29.528 1.00 52.67 95 LEU A N 1
ATOM 736 C CA . LEU A 1 97 ? 37.631 39.768 29.071 1.00 50.90 95 LEU A CA 1
ATOM 737 C C . LEU A 1 97 ? 36.952 38.545 29.667 1.00 52.81 95 LEU A C 1
ATOM 738 O O . LEU A 1 97 ? 37.293 37.407 29.317 1.00 53.53 95 LEU A O 1
ATOM 743 N N . ASN A 1 98 ? 35.997 38.783 30.560 1.00 53.60 96 ASN A N 1
ATOM 744 C CA . ASN A 1 98 ? 35.373 37.732 31.353 1.00 55.28 96 ASN A CA 1
ATOM 745 C C . ASN A 1 98 ? 34.218 37.129 30.563 1.00 56.44 96 ASN A C 1
ATOM 746 O O . ASN A 1 98 ? 33.203 37.795 30.326 1.00 56.29 96 ASN A O 1
ATOM 751 N N . SER A 1 99 ? 34.363 35.861 30.164 1.00 57.43 97 SER A N 1
ATOM 752 C CA . SER A 1 99 ? 33.361 35.214 29.325 1.00 58.68 97 SER A CA 1
ATOM 753 C C . SER A 1 99 ? 32.088 34.878 30.089 1.00 60.94 97 SER A C 1
ATOM 754 O O . SER A 1 99 ? 31.031 34.715 29.470 1.00 61.64 97 SER A O 1
ATOM 757 N N . THR A 1 100 ? 32.161 34.766 31.411 1.00 63.28 98 THR A N 1
ATOM 758 C CA . THR A 1 100 ? 31.003 34.474 32.243 1.00 65.57 98 THR A CA 1
ATOM 759 C C . THR A 1 100 ? 30.504 35.710 32.963 1.00 66.16 98 THR A C 1
ATOM 760 O O . THR A 1 100 ? 29.851 35.598 34.002 1.00 67.77 98 THR A O 1
ATOM 764 N N . ASP A 1 101 ? 30.838 36.878 32.451 1.00 66.21 99 ASP A N 1
ATOM 765 C CA . ASP A 1 101 ? 30.319 38.118 32.990 1.00 68.23 99 ASP A CA 1
ATOM 766 C C . ASP A 1 101 ? 28.802 38.025 33.122 1.00 70.81 99 ASP A C 1
ATOM 767 O O . ASP A 1 101 ? 28.126 37.613 32.168 1.00 70.48 99 ASP A O 1
ATOM 772 N N . PRO A 1 102 ? 28.235 38.378 34.276 1.00 73.81 100 PRO A N 1
ATOM 773 C CA . PRO A 1 102 ? 26.775 38.284 34.425 1.00 74.70 100 PRO A CA 1
ATOM 774 C C . PRO A 1 102 ? 26.010 39.249 33.533 1.00 73.64 100 PRO A C 1
ATOM 775 O O . PRO A 1 102 ? 24.887 38.936 33.121 1.00 73.61 100 PRO A O 1
ATOM 779 N N . THR A 1 103 ? 26.594 40.400 33.209 1.00 72.69 101 THR A N 1
ATOM 780 C CA . THR A 1 103 ? 25.934 41.468 32.468 1.00 71.37 101 THR A CA 1
ATOM 781 C C . THR A 1 103 ? 26.557 41.716 31.103 1.00 68.47 101 THR A C 1
ATOM 782 O O . THR A 1 103 ? 25.838 41.750 30.096 1.00 68.24 101 THR A O 1
ATOM 786 N N . TYR A 1 104 ? 27.877 41.896 31.038 1.00 65.45 102 TYR A N 1
ATOM 787 C CA . TYR A 1 104 ? 28.548 42.254 29.795 1.00 62.09 102 TYR A CA 1
ATOM 788 C C . TYR A 1 104 ? 29.367 41.099 29.235 1.00 58.76 102 TYR A C 1
ATOM 789 O O . TYR A 1 104 ? 30.560 41.257 28.948 1.00 58.59 102 TYR A O 1
ATOM 798 N N . ASN A 1 105 ? 28.744 39.940 29.071 1.00 55.63 103 ASN A N 1
ATOM 799 C CA . ASN A 1 105 ? 29.446 38.797 28.524 1.00 54.38 103 ASN A CA 1
ATOM 800 C C . ASN A 1 105 ? 29.562 38.926 27.005 1.00 51.57 103 ASN A C 1
ATOM 801 O O . ASN A 1 105 ? 29.065 39.877 26.387 1.00 49.51 103 ASN A O 1
ATOM 806 N N . PHE A 1 106 ? 30.205 37.933 26.384 1.00 50.96 104 PHE A N 1
ATOM 807 C CA . PHE A 1 106 ? 30.572 38.079 24.980 1.00 49.97 104 PHE A CA 1
ATOM 808 C C . PHE A 1 106 ? 29.347 38.099 24.078 1.00 50.18 104 PHE A C 1
ATOM 809 O O . PHE A 1 106 ? 29.352 38.777 23.045 1.00 48.74 104 PHE A O 1
ATOM 817 N N . GLN A 1 107 ? 28.293 37.374 24.445 1.00 51.74 105 GLN A N 1
ATOM 818 C CA . GLN A 1 107 ? 27.065 37.451 23.666 1.00 53.48 105 GLN A CA 1
ATOM 819 C C . GLN A 1 107 ? 26.489 38.863 23.703 1.00 50.20 105 GLN A C 1
ATOM 820 O O . GLN A 1 107 ? 26.121 39.416 22.662 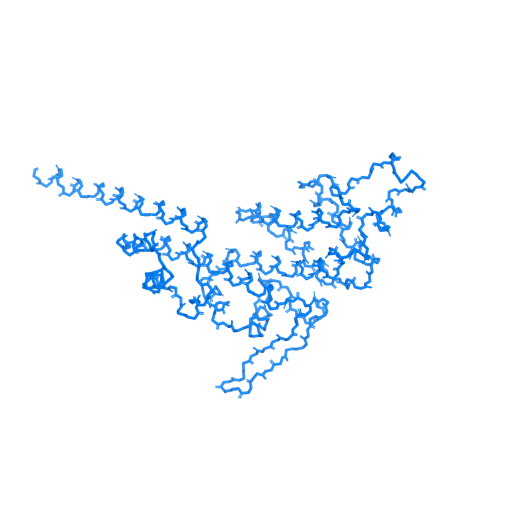1.00 49.13 105 GLN A O 1
ATOM 826 N N . LYS A 1 108 ? 26.447 39.481 24.887 1.00 49.40 106 LYS A N 1
ATOM 827 C CA . LYS A 1 108 ? 25.943 40.850 24.993 1.00 49.61 106 LYS A CA 1
ATOM 828 C C . LYS A 1 108 ? 26.836 41.830 24.242 1.00 47.28 106 LYS A C 1
ATOM 829 O O . LYS A 1 108 ? 26.351 42.806 23.662 1.00 45.04 106 LYS A O 1
ATOM 835 N N . LEU A 1 109 ? 28.148 41.601 24.268 1.00 46.83 107 LEU A N 1
ATOM 836 C CA . LEU A 1 109 ? 29.063 42.467 23.537 1.00 46.85 107 LEU A CA 1
ATOM 837 C C . LEU A 1 109 ? 28.852 42.333 22.037 1.00 44.83 107 LEU A C 1
ATOM 838 O O . LEU A 1 109 ? 28.906 43.323 21.295 1.00 44.03 107 LEU A O 1
ATOM 843 N N . HIS A 1 110 ? 28.642 41.100 21.571 1.00 44.00 108 HIS A N 1
ATOM 844 C CA . HIS A 1 110 ? 28.310 40.856 20.170 1.00 42.07 108 HIS A CA 1
ATOM 845 C C . HIS A 1 110 ? 27.012 41.563 19.786 1.00 40.70 108 HIS A C 1
ATOM 846 O O . HIS A 1 110 ? 26.933 42.246 18.754 1.00 40.85 108 HIS A O 1
ATOM 853 N N . GLN A 1 111 ? 25.983 41.410 20.613 1.00 38.73 109 GLN A N 1
ATOM 854 C CA . GLN A 1 111 ? 24.707 42.046 20.323 1.00 38.50 109 GLN A CA 1
ATOM 855 C C . GLN A 1 111 ? 24.840 43.563 20.335 1.00 38.17 109 GLN A C 1
ATOM 856 O O . GLN A 1 111 ? 24.320 44.248 19.447 1.00 37.49 109 GLN A O 1
ATOM 862 N N . PHE A 1 112 ? 25.559 44.098 21.324 1.00 38.28 110 PHE A N 1
ATOM 863 C CA . PHE A 1 112 ? 25.831 45.528 21.364 1.00 38.30 110 PHE A CA 1
ATOM 864 C C . PHE A 1 112 ? 26.573 45.982 20.111 1.00 36.80 110 PHE A C 1
ATOM 865 O O . PHE A 1 112 ? 26.280 47.049 19.553 1.00 35.52 110 PHE A O 1
ATOM 873 N N . ALA A 1 113 ? 27.536 45.178 19.648 1.00 36.10 111 ALA A N 1
ATOM 874 C CA . ALA A 1 113 ? 28.314 45.561 18.474 1.00 34.64 111 ALA A CA 1
ATOM 875 C C . ALA A 1 113 ? 27.433 45.623 17.236 1.00 34.63 111 ALA A C 1
ATOM 876 O O . ALA A 1 113 ? 27.656 46.460 16.350 1.00 35.09 111 ALA A O 1
ATOM 878 N N . ALA A 1 114 ? 26.443 44.731 17.145 1.00 32.89 112 ALA A N 1
ATOM 879 C CA . ALA A 1 114 ? 25.556 44.744 15.991 1.00 32.42 112 ALA A CA 1
ATOM 880 C C . ALA A 1 114 ? 24.759 46.037 15.947 1.00 32.61 112 ALA A C 1
ATOM 881 O O . ALA A 1 114 ? 24.657 46.679 14.894 1.00 33.24 112 ALA A O 1
ATOM 883 N N . GLU A 1 115 ? 24.212 46.438 17.093 1.00 31.90 113 GLU A N 1
ATOM 884 C CA . GLU A 1 115 ? 23.477 47.694 17.203 1.00 32.62 113 GLU A CA 1
ATOM 885 C C . GLU A 1 115 ? 24.358 48.897 16.880 1.00 33.13 113 GLU A C 1
ATOM 886 O O . GLU A 1 115 ? 23.918 49.836 16.205 1.00 33.34 113 GLU A O 1
ATOM 892 N N . GLN A 1 116 ? 25.585 48.920 17.396 1.00 33.25 114 GLN A N 1
ATOM 893 C CA . GLN A 1 116 ? 26.466 50.043 17.104 1.00 33.31 114 GLN A CA 1
ATOM 894 C C . GLN A 1 116 ? 26.830 50.086 15.624 1.00 33.31 114 GLN A C 1
ATOM 895 O O . GLN A 1 116 ? 26.935 51.170 15.035 1.00 32.68 114 GLN A O 1
ATOM 901 N N . ARG A 1 117 ? 27.007 48.920 14.999 1.00 33.41 115 ARG A N 1
ATOM 902 C CA . ARG A 1 117 ? 27.371 48.900 13.584 1.00 33.04 115 ARG A CA 1
ATOM 903 C C . ARG A 1 117 ? 26.258 49.476 12.726 1.00 33.07 115 ARG A C 1
ATOM 904 O O . ARG A 1 117 ? 26.524 50.198 11.759 1.00 33.45 115 ARG A O 1
ATOM 912 N N . VAL A 1 118 ? 25.002 49.194 13.076 1.00 32.40 116 VAL A N 1
ATOM 913 C CA . VAL A 1 118 ? 23.890 49.772 12.329 1.00 31.45 116 VAL A CA 1
ATOM 914 C C . VAL A 1 118 ? 23.858 51.282 12.526 1.00 30.95 116 VAL A C 1
ATOM 915 O O . VAL A 1 118 ? 23.773 52.052 11.563 1.00 31.13 116 VAL A O 1
ATOM 919 N N . LYS A 1 119 ? 23.917 51.731 13.783 1.00 31.94 117 LYS A N 1
ATOM 920 C CA . LYS A 1 119 ? 23.874 53.165 14.073 1.00 34.24 117 LYS A CA 1
ATOM 921 C C . LYS A 1 119 ? 25.028 53.898 13.401 1.00 35.28 117 LYS A C 1
ATOM 922 O O . LYS A 1 119 ? 24.855 55.004 12.863 1.00 35.71 117 LYS A O 1
ATOM 928 N N . LEU A 1 120 ? 26.209 53.285 13.411 1.00 35.28 118 LEU A N 1
ATOM 929 C CA . LEU A 1 120 ? 27.355 53.853 12.711 1.00 35.45 118 LEU A CA 1
ATOM 930 C C . LEU A 1 120 ? 27.015 54.149 11.251 1.00 36.01 118 LEU A C 1
ATOM 931 O O . LEU A 1 120 ? 27.300 55.238 10.743 1.00 36.77 118 LEU A O 1
ATOM 936 N N . GLY A 1 121 ? 26.371 53.203 10.571 1.00 36.17 119 GLY A N 1
ATOM 937 C CA . GLY A 1 121 ? 26.012 53.416 9.181 1.00 37.46 119 GLY A CA 1
ATOM 938 C C . GLY A 1 121 ? 24.873 54.394 8.994 1.00 36.23 119 GLY A C 1
ATOM 939 O O . GLY A 1 121 ? 24.815 55.092 7.971 1.00 35.47 119 GLY A O 1
ATOM 940 N N . LEU A 1 122 ? 23.953 54.461 9.969 1.00 35.57 120 LEU A N 1
ATOM 941 C CA . LEU A 1 122 ? 22.827 55.384 9.877 1.00 35.15 120 LEU A CA 1
ATOM 942 C C . LEU A 1 122 ? 23.286 56.828 9.890 1.00 35.78 120 LEU A C 1
ATOM 943 O O . LEU A 1 122 ? 22.613 57.686 9.317 1.00 35.45 120 LEU A O 1
ATOM 948 N N . GLU A 1 123 ? 24.432 57.100 10.516 1.00 37.71 121 GLU A N 1
ATOM 949 C CA . GLU A 1 123 ? 24.860 58.475 10.754 1.00 41.32 121 GLU A CA 1
ATOM 950 C C . GLU A 1 123 ? 24.826 59.301 9.473 1.00 43.55 121 GLU A C 1
ATOM 951 O O . GLU A 1 123 ? 24.253 60.395 9.444 1.00 43.77 121 GLU A O 1
ATOM 957 N N . LYS A 1 124 ? 25.399 58.774 8.389 1.00 45.55 122 LYS A N 1
ATOM 958 C CA . LYS A 1 124 ? 25.429 59.479 7.111 1.00 48.62 122 LYS A CA 1
ATOM 959 C C . LYS A 1 124 ? 24.446 58.905 6.091 1.00 46.87 122 LYS A C 1
ATOM 960 O O . LYS A 1 124 ? 24.598 59.145 4.893 1.00 47.57 122 LYS A O 1
ATOM 966 N N . SER A 1 125 ? 23.423 58.183 6.537 1.00 44.86 123 SER A N 1
ATOM 967 C CA . SER A 1 125 ? 22.465 57.594 5.612 1.00 44.36 123 SER A CA 1
ATOM 968 C C . SER A 1 125 ? 21.517 58.651 5.045 1.00 43.87 123 SER A C 1
ATOM 969 O O . SER A 1 125 ? 21.287 59.709 5.642 1.00 43.36 123 SER A O 1
ATOM 972 N N . ASP A 1 126 ? 20.947 58.347 3.877 1.00 44.50 124 ASP A N 1
ATOM 973 C CA . ASP A 1 126 ? 20.052 59.307 3.258 1.00 47.70 124 ASP A CA 1
ATOM 974 C C . ASP A 1 126 ? 18.679 59.256 3.909 1.00 41.29 124 ASP A C 1
ATOM 975 O O . ASP A 1 126 ? 18.345 58.333 4.651 1.00 38.96 124 ASP A O 1
ATOM 980 N N . THR A 1 127 ? 17.874 60.268 3.584 1.00 38.85 125 THR A N 1
ATOM 981 C CA . THR A 1 127 ? 16.528 60.379 4.131 1.00 37.07 125 THR A CA 1
ATOM 982 C C . THR A 1 127 ? 15.736 59.091 3.957 1.00 36.81 125 THR A C 1
ATOM 983 O O . THR A 1 127 ? 15.091 58.627 4.902 1.00 34.45 125 THR A O 1
ATOM 987 N N . ASP A 1 128 ? 15.747 58.511 2.750 1.00 37.17 126 ASP A N 1
ATOM 988 C CA . ASP A 1 128 ? 14.897 57.347 2.509 1.00 40.53 126 ASP A CA 1
ATOM 989 C C . ASP A 1 128 ? 15.265 56.180 3.416 1.00 37.80 126 ASP A C 1
ATOM 990 O O . ASP A 1 128 ? 14.393 55.399 3.808 1.00 36.26 126 ASP A O 1
ATOM 995 N N . THR A 1 129 ? 16.545 56.021 3.752 1.00 38.76 127 THR A N 1
ATOM 996 C CA . THR A 1 129 ? 16.855 54.903 4.632 1.00 40.06 127 THR A CA 1
ATOM 997 C C . THR A 1 129 ? 16.366 55.183 6.051 1.00 36.12 127 THR A C 1
ATOM 998 O O . THR A 1 129 ? 15.880 54.271 6.720 1.00 34.58 127 THR A O 1
ATOM 1002 N N . LEU A 1 130 ? 16.467 56.437 6.518 1.00 32.62 128 LEU A N 1
ATOM 1003 C CA . LEU A 1 130 ? 15.939 56.770 7.846 1.00 30.43 128 LEU A CA 1
ATOM 1004 C C . LEU A 1 130 ? 14.446 56.508 7.896 1.00 30.69 128 LEU A C 1
ATOM 1005 O O . LEU A 1 130 ? 13.929 55.931 8.856 1.00 30.19 128 LEU A O 1
ATOM 1010 N N . VAL A 1 131 ? 13.734 56.909 6.839 1.00 31.73 129 VAL A N 1
ATOM 1011 C CA . VAL A 1 131 ? 12.291 56.689 6.786 1.00 31.96 129 VAL A CA 1
ATOM 1012 C C . VAL A 1 131 ? 11.989 55.190 6.777 1.00 31.84 129 VAL A C 1
ATOM 1013 O O . VAL A 1 131 ? 11.070 54.713 7.459 1.00 31.75 129 VAL A O 1
ATOM 1017 N N . ALA A 1 132 ? 12.787 54.414 6.040 1.00 32.05 130 ALA A N 1
ATOM 1018 C CA . ALA A 1 132 ? 12.555 52.967 5.982 1.00 32.41 130 ALA A CA 1
ATOM 1019 C C . ALA A 1 132 ? 12.739 52.323 7.345 1.00 32.63 130 ALA A C 1
ATOM 1020 O O . ALA A 1 132 ? 12.000 51.403 7.715 1.00 32.60 130 ALA A O 1
ATOM 1022 N N . ILE A 1 133 ? 13.741 52.770 8.099 1.00 32.37 131 ILE A N 1
ATOM 1023 C CA . ILE A 1 133 ? 13.928 52.249 9.453 1.00 31.32 131 ILE A CA 1
ATOM 1024 C C . ILE A 1 133 ? 12.703 52.533 10.315 1.00 31.99 131 ILE A C 1
ATOM 1025 O O . ILE A 1 133 ? 12.307 51.702 11.148 1.00 32.34 131 ILE A O 1
ATOM 1030 N N . LEU A 1 134 ? 12.104 53.725 10.166 1.00 32.13 132 LEU A N 1
ATOM 1031 C CA . LEU A 1 134 ? 10.932 54.063 10.968 1.00 32.55 132 LEU A CA 1
ATOM 1032 C C . LEU A 1 134 ? 9.674 53.315 10.506 1.00 33.75 132 LEU A C 1
ATOM 1033 O O . LEU A 1 134 ? 8.853 52.927 11.345 1.00 32.96 132 LEU A O 1
ATOM 1038 N N . LYS A 1 135 ? 9.533 53.058 9.206 1.00 35.10 133 LYS A N 1
ATOM 1039 C CA . LYS A 1 135 ? 8.304 52.468 8.676 1.00 36.97 133 LYS A CA 1
ATOM 1040 C C . LYS A 1 135 ? 8.262 50.951 8.833 1.00 38.16 133 LYS A C 1
ATOM 1041 O O . LYS A 1 135 ? 7.176 50.382 8.974 1.00 39.11 133 LYS A O 1
ATOM 1047 N N . ASN A 1 136 ? 9.413 50.281 8.796 1.00 37.60 134 ASN A N 1
ATOM 1048 C CA . ASN A 1 136 ? 9.459 48.827 8.914 1.00 38.12 134 ASN A CA 1
ATOM 1049 C C . ASN A 1 136 ? 9.305 48.390 10.365 1.00 37.44 134 ASN A C 1
ATOM 1050 O O . ASN A 1 136 ? 9.843 49.026 11.277 1.00 36.86 134 ASN A O 1
ATOM 1055 N N . ASN A 1 137 ? 8.597 47.279 10.579 1.00 37.22 135 ASN A N 1
ATOM 1056 C CA . ASN A 1 137 ? 8.544 46.676 11.907 1.00 36.43 135 ASN A CA 1
ATOM 1057 C C . ASN A 1 137 ? 9.883 45.988 12.176 1.00 35.99 135 ASN A C 1
ATOM 1058 O O . ASN A 1 137 ? 10.751 45.941 11.302 1.00 35.65 135 ASN A O 1
ATOM 1063 N N . PRO A 1 138 ? 10.118 45.494 13.396 1.00 36.07 136 PRO A N 1
ATOM 1064 C CA . PRO A 1 138 ? 11.467 44.985 13.719 1.00 36.35 136 PRO A CA 1
ATOM 1065 C C . PRO A 1 138 ? 11.962 43.844 12.829 1.00 38.01 136 PRO A C 1
ATOM 1066 O O . PRO A 1 138 ? 13.119 43.879 12.390 1.00 37.62 136 PRO A O 1
ATOM 1070 N N . GLU A 1 139 ? 11.127 42.833 12.567 1.00 39.58 137 GLU A N 1
ATOM 1071 C CA . GLU A 1 139 ? 11.485 41.776 11.620 1.00 42.79 137 GLU A CA 1
ATOM 1072 C C . GLU A 1 139 ? 11.785 42.346 10.242 1.00 41.91 137 GLU A C 1
ATOM 1073 O O . GLU A 1 139 ? 12.738 41.931 9.571 1.00 42.35 137 GLU A O 1
ATOM 1079 N N . GLU A 1 140 ? 10.944 43.264 9.778 1.00 40.36 138 GLU A N 1
ATOM 1080 C CA . GLU A 1 140 ? 11.197 43.908 8.499 1.00 39.66 138 GLU A CA 1
ATOM 1081 C C . GLU A 1 140 ? 12.481 44.726 8.540 1.00 38.44 138 GLU A C 1
ATOM 1082 O O . GLU A 1 140 ? 13.218 44.793 7.543 1.00 38.16 138 GLU A O 1
ATOM 1088 N N . CYS A 1 141 ? 12.763 45.341 9.685 1.00 36.67 139 CYS A N 1
ATOM 1089 C CA . CYS A 1 141 ? 13.970 46.146 9.836 1.00 36.83 139 CYS A CA 1
ATOM 1090 C C . CYS A 1 141 ? 15.228 45.320 9.684 1.00 35.62 139 CYS A C 1
ATOM 1091 O O . CYS A 1 141 ? 16.192 45.781 9.075 1.00 34.87 139 CYS A O 1
ATOM 1094 N N . ARG A 1 142 ? 15.266 44.132 10.298 1.00 35.59 140 ARG A N 1
ATOM 1095 C CA . ARG A 1 142 ? 16.434 43.265 10.168 1.00 36.97 140 ARG A CA 1
ATOM 1096 C C . ARG A 1 142 ? 16.689 42.891 8.716 1.00 36.38 140 ARG A C 1
ATOM 1097 O O . ARG A 1 142 ? 17.836 42.909 8.250 1.00 36.16 140 ARG A O 1
ATOM 1105 N N . ALA A 1 143 ? 15.640 42.489 8.002 1.00 35.06 141 ALA A N 1
ATOM 1106 C CA . ALA A 1 143 ? 15.798 42.156 6.588 1.00 35.00 141 ALA A CA 1
ATOM 1107 C C . ALA A 1 143 ? 16.199 43.382 5.777 1.00 35.42 141 ALA A C 1
ATOM 1108 O O . ALA A 1 143 ? 16.981 43.280 4.820 1.00 35.99 141 ALA A O 1
ATOM 1110 N N . TYR A 1 144 ? 15.646 44.548 6.119 1.00 34.40 142 TYR A N 1
ATOM 1111 C CA . TYR A 1 144 ? 16.025 45.759 5.396 1.00 35.07 142 TYR A CA 1
ATOM 1112 C C . TYR A 1 144 ? 17.504 46.067 5.605 1.00 35.62 142 TYR A C 1
ATOM 1113 O O . TYR A 1 144 ? 18.227 46.405 4.657 1.00 36.96 142 TYR A O 1
ATOM 1122 N N . ILE A 1 145 ? 17.977 45.912 6.838 1.00 34.05 143 ILE A N 1
ATOM 1123 C CA . ILE A 1 145 ? 19.392 46.112 7.132 1.00 34.59 143 ILE A CA 1
ATOM 1124 C C . ILE A 1 145 ? 20.251 45.158 6.314 1.00 36.27 143 ILE A C 1
ATOM 1125 O O . ILE A 1 145 ? 21.284 45.555 5.762 1.00 36.32 143 ILE A O 1
ATOM 1130 N N . GLU A 1 146 ? 19.853 43.885 6.221 1.00 37.86 144 GLU A N 1
ATOM 1131 C CA . GLU A 1 146 ? 20.575 42.996 5.310 1.00 40.06 144 GLU A CA 1
ATOM 1132 C C . GLU A 1 146 ? 20.575 43.556 3.887 1.00 41.63 144 GLU A C 1
ATOM 1133 O O . GLU A 1 146 ? 21.611 43.543 3.209 1.00 41.97 144 GLU A O 1
ATOM 1139 N N . SER A 1 147 ? 19.432 44.096 3.433 1.00 42.30 145 SER A N 1
ATOM 1140 C CA . SER A 1 147 ? 19.328 44.586 2.057 1.00 43.66 145 SER A CA 1
ATOM 1141 C C . SER A 1 147 ? 20.308 45.712 1.776 1.00 44.19 145 SER A C 1
ATOM 1142 O O . SER A 1 147 ? 20.707 45.908 0.617 1.00 44.76 145 SER A O 1
ATOM 1145 N N . LYS A 1 148 ? 20.722 46.435 2.805 1.00 44.58 146 LYS A N 1
ATOM 1146 C CA . LYS A 1 148 ? 21.600 47.584 2.668 1.00 45.11 146 LYS A CA 1
ATOM 1147 C C . LYS A 1 148 ? 23.081 47.220 2.741 1.00 47.05 146 LYS A C 1
ATOM 1148 O O . LYS A 1 148 ? 23.924 48.114 2.660 1.00 46.79 146 LYS A O 1
ATOM 1154 N N . LYS A 1 149 ? 23.413 45.937 2.890 1.00 49.69 147 LYS A N 1
ATOM 1155 C CA . LYS A 1 149 ? 24.808 45.492 2.995 1.00 52.87 147 LYS A CA 1
ATOM 1156 C C . LYS A 1 149 ? 25.677 46.100 1.889 1.00 51.78 147 LYS A C 1
ATOM 1157 O O . LYS A 1 149 ? 25.275 46.112 0.727 1.00 52.94 147 LYS A O 1
ATOM 1163 N N . PRO A 1 150 ? 26.863 46.617 2.250 1.00 50.09 148 PRO A N 1
ATOM 1164 C CA . PRO A 1 150 ? 27.424 46.686 3.605 1.00 48.93 148 PRO A CA 1
ATOM 1165 C C . PRO A 1 150 ? 27.229 48.032 4.301 1.00 46.83 148 PRO A C 1
ATOM 1166 O O . PRO A 1 150 ? 27.892 48.277 5.313 1.00 46.63 148 PRO A O 1
ATOM 1170 N N . GLY A 1 151 ? 26.347 48.886 3.772 1.00 45.68 149 GLY A N 1
ATOM 1171 C CA . GLY A 1 151 ? 26.242 50.246 4.287 1.00 44.20 149 GLY A CA 1
ATOM 1172 C C . GLY A 1 151 ? 25.918 50.319 5.772 1.00 42.19 149 GLY A C 1
ATOM 1173 O O . GLY A 1 151 ? 26.378 51.220 6.475 1.00 42.20 149 GLY A O 1
ATOM 1174 N N . LEU A 1 152 ? 25.126 49.372 6.271 1.00 40.23 150 LEU A N 1
ATOM 1175 C CA . LEU A 1 152 ? 24.746 49.343 7.679 1.00 37.78 150 LEU A CA 1
ATOM 1176 C C . LEU A 1 152 ? 25.336 48.143 8.409 1.00 38.70 150 LEU A C 1
ATOM 1177 O O . LEU A 1 152 ? 24.798 47.724 9.441 1.00 38.66 150 LEU A O 1
ATOM 1182 N N . GLY A 1 153 ? 26.412 47.575 7.887 1.00 39.24 151 GLY A N 1
ATOM 1183 C CA . GLY A 1 153 ? 26.944 46.317 8.363 1.00 40.61 151 GLY A CA 1
ATOM 1184 C C . GLY A 1 153 ? 26.780 45.215 7.326 1.00 42.32 151 GLY A C 1
ATOM 1185 O O . GLY A 1 153 ? 25.975 45.302 6.397 1.00 41.89 151 GLY A O 1
ATOM 1186 N N . ASN A 1 154 ? 27.576 44.162 7.491 1.00 44.54 152 ASN A N 1
ATOM 1187 C CA . ASN A 1 154 ? 27.521 43.001 6.600 1.00 47.27 152 ASN A CA 1
ATOM 1188 C C . ASN A 1 154 ? 26.598 41.935 7.181 1.00 45.46 152 ASN A C 1
ATOM 1189 O O . ASN A 1 154 ? 26.961 40.767 7.336 1.00 46.48 152 ASN A O 1
ATOM 1194 N N . PHE A 1 155 ? 25.382 42.346 7.530 1.00 42.24 153 PHE A N 1
ATOM 1195 C CA . PHE A 1 155 ? 24.421 41.434 8.139 1.00 41.35 153 PHE A CA 1
ATOM 1196 C C . PHE A 1 155 ? 23.907 40.481 7.064 1.00 44.25 153 PHE A C 1
ATOM 1197 O O . PHE A 1 155 ? 23.012 40.812 6.283 1.00 43.31 153 PHE A O 1
ATOM 1205 N N . SER A 1 156 ? 24.511 39.295 7.012 1.00 46.92 154 SER A N 1
ATOM 1206 C CA . SER A 1 156 ? 24.145 38.241 6.080 1.00 48.30 154 SER A CA 1
ATOM 1207 C C . SER A 1 156 ? 24.653 36.929 6.658 1.00 50.72 154 SER A C 1
ATOM 1208 O O . SER A 1 156 ? 25.462 36.914 7.591 1.00 49.94 154 SER A O 1
ATOM 1211 N N . GLU A 1 157 ? 24.164 35.822 6.102 1.00 53.66 155 GLU A N 1
ATOM 1212 C CA . GLU A 1 157 ? 24.589 34.514 6.582 1.00 58.05 155 GLU A CA 1
ATOM 1213 C C . GLU A 1 157 ? 26.094 34.361 6.416 1.00 58.84 155 GLU A C 1
ATOM 1214 O O . GLU A 1 157 ? 26.658 34.724 5.380 1.00 59.46 155 GLU A O 1
ATOM 1220 N N . GLY A 1 158 ? 26.748 33.854 7.457 1.00 59.45 156 GLY A N 1
ATOM 1221 C CA . GLY A 1 158 ? 28.169 33.601 7.408 1.00 60.23 156 GLY A CA 1
ATOM 1222 C C . GLY A 1 158 ? 29.054 34.805 7.624 1.00 59.46 156 GLY A C 1
ATOM 1223 O O . GLY A 1 158 ? 30.267 34.633 7.793 1.00 59.59 156 GLY A O 1
ATOM 1224 N N . ASN A 1 159 ? 28.502 36.019 7.629 1.00 57.29 157 ASN A N 1
ATOM 1225 C CA . ASN A 1 159 ? 29.303 37.212 7.858 1.00 54.97 157 ASN A CA 1
ATOM 1226 C C . ASN A 1 159 ? 29.003 37.886 9.183 1.00 51.31 157 ASN A C 1
ATOM 1227 O O . ASN A 1 159 ? 29.795 38.722 9.631 1.00 50.49 157 ASN A O 1
ATOM 1232 N N . VAL A 1 160 ? 27.881 37.547 9.807 1.00 48.69 158 VAL A N 1
ATOM 1233 C CA . VAL A 1 160 ? 27.594 37.897 11.186 1.00 46.43 158 VAL A CA 1
ATOM 1234 C C . VAL A 1 160 ? 27.150 36.623 11.873 1.00 48.22 158 VAL A C 1
ATOM 1235 O O . VAL A 1 160 ? 26.178 35.994 11.440 1.00 49.03 158 VAL A O 1
ATOM 1239 N N . HIS A 1 161 ? 27.855 36.229 12.928 1.00 49.43 159 HIS A N 1
ATOM 1240 C CA . HIS A 1 161 ? 27.558 34.942 13.540 1.00 52.13 159 HIS A CA 1
ATOM 1241 C C . HIS A 1 161 ? 26.141 34.919 14.099 1.00 50.75 159 HIS A C 1
ATOM 1242 O O . HIS A 1 161 ? 25.726 35.826 14.827 1.00 49.90 159 HIS A O 1
ATOM 1249 N N . GLY A 1 162 ? 25.400 33.867 13.760 1.00 49.29 160 GLY A N 1
ATOM 1250 C CA . GLY A 1 162 ? 24.050 33.714 14.241 1.00 47.96 160 GLY A CA 1
ATOM 1251 C C . GLY A 1 162 ? 22.999 34.438 13.434 1.00 47.11 160 GLY A C 1
ATOM 1252 O O . GLY A 1 162 ? 21.813 34.359 13.783 1.00 47.16 160 GLY A O 1
ATOM 1253 N N . TRP A 1 163 ? 23.386 35.149 12.380 1.00 46.13 161 TRP A N 1
ATOM 1254 C CA . TRP A 1 163 ? 22.403 35.765 11.504 1.00 45.62 161 TRP A CA 1
ATOM 1255 C C . TRP A 1 163 ? 21.641 34.668 10.768 1.00 47.55 161 TRP A C 1
ATOM 1256 O O . TRP A 1 163 ? 22.246 33.753 10.197 1.00 48.92 161 TRP A O 1
ATOM 1267 N N . LEU A 1 164 ? 20.316 34.738 10.807 1.00 47.47 162 LEU A N 1
ATOM 1268 C CA . LEU A 1 164 ? 19.484 33.666 10.281 1.00 49.17 162 LEU A CA 1
ATOM 1269 C C . LEU A 1 164 ? 19.159 33.888 8.810 1.00 51.86 162 LEU A C 1
ATOM 1270 O O . LEU A 1 164 ? 19.270 34.997 8.278 1.00 51.37 162 LEU A O 1
ATOM 1275 N N . LYS A 1 165 ? 18.746 32.806 8.155 1.00 53.72 163 LYS A N 1
ATOM 1276 C CA . LYS A 1 165 ? 18.277 32.911 6.785 1.00 55.11 163 LYS A CA 1
ATOM 1277 C C . LYS A 1 165 ? 17.047 33.807 6.736 1.00 52.33 163 LYS A C 1
ATOM 1278 O O . LYS A 1 165 ? 16.217 33.803 7.651 1.00 50.45 163 LYS A O 1
ATOM 1284 N N . GLU A 1 166 ? 16.957 34.593 5.668 1.00 51.96 164 GLU A N 1
ATOM 1285 C CA . GLU A 1 166 ? 15.843 35.511 5.458 1.00 51.46 164 GLU A CA 1
ATOM 1286 C C . GLU A 1 166 ? 14.542 34.752 5.204 1.00 52.96 164 GLU A C 1
ATOM 1287 O O . GLU A 1 166 ? 14.512 33.796 4.422 1.00 53.94 164 GLU A O 1
ATOM 1293 N N . GLU A 1 167 ? 13.462 35.184 5.852 1.00 53.41 165 GLU A N 1
ATOM 1294 C CA . GLU A 1 167 ? 12.129 34.642 5.617 1.00 54.56 165 GLU A CA 1
ATOM 1295 C C . GLU A 1 167 ? 11.268 35.701 4.931 1.00 53.09 165 GLU A C 1
ATOM 1296 O O . GLU A 1 167 ? 11.731 36.799 4.612 1.00 52.28 165 GLU A O 1
ATOM 1302 N N . TYR A 1 168 ? 10.006 35.357 4.662 1.00 52.95 166 TYR A N 1
ATOM 1303 C CA . TYR A 1 168 ? 9.148 36.239 3.877 1.00 53.05 166 TYR A CA 1
ATOM 1304 C C . TYR A 1 168 ? 7.722 36.219 4.415 1.00 54.37 166 TYR A C 1
ATOM 1305 O O . TYR A 1 168 ? 7.207 35.171 4.825 1.00 54.57 166 TYR A O 1
ATOM 1314 N N . THR A 1 169 ? 7.110 37.391 4.445 1.00 55.44 167 THR A N 1
ATOM 1315 C CA . THR A 1 169 ? 5.683 37.431 4.723 1.00 57.31 167 THR A CA 1
ATOM 1316 C C . THR A 1 169 ? 4.931 37.384 3.410 1.00 57.39 167 THR A C 1
ATOM 1317 O O . THR A 1 169 ? 5.205 38.198 2.521 1.00 56.77 167 THR A O 1
ATOM 1321 N N . PRO A 1 170 ? 3.999 36.457 3.252 1.00 57.36 168 PRO A N 1
ATOM 1322 C CA . PRO A 1 170 ? 3.386 36.238 1.935 1.00 57.30 168 PRO A CA 1
ATOM 1323 C C . PRO A 1 170 ? 2.418 37.332 1.489 1.00 55.29 168 PRO A C 1
ATOM 1324 O O . PRO A 1 170 ? 1.221 37.077 1.319 1.00 55.31 168 PRO A O 1
ATOM 1328 N N . THR A 1 171 ? 2.916 38.553 1.291 1.00 52.81 169 THR A N 1
ATOM 1329 C CA . THR A 1 171 ? 2.194 39.544 0.507 1.00 51.45 169 THR A CA 1
ATOM 1330 C C . THR A 1 171 ? 2.668 39.462 -0.941 1.00 51.59 169 THR A C 1
ATOM 1331 O O . THR A 1 171 ? 3.572 38.697 -1.274 1.00 51.68 169 THR A O 1
ATOM 1335 N N . ILE A 1 172 ? 2.056 40.261 -1.810 1.00 52.36 170 ILE A N 1
ATOM 1336 C CA . ILE A 1 172 ? 2.446 40.323 -3.224 1.00 54.41 170 ILE A CA 1
ATOM 1337 C C . ILE A 1 172 ? 2.900 41.747 -3.500 1.00 55.68 170 ILE A C 1
ATOM 1338 O O . ILE A 1 172 ? 2.071 42.657 -3.544 1.00 55.44 170 ILE A O 1
ATOM 1343 N N . PRO A 1 173 ? 4.217 41.953 -3.650 1.00 56.55 171 PRO A N 1
ATOM 1344 C CA . PRO A 1 173 ? 5.304 40.963 -3.573 1.00 56.90 171 PRO A CA 1
ATOM 1345 C C . PRO A 1 173 ? 5.653 40.507 -2.147 1.00 56.08 171 PRO A C 1
ATOM 1346 O O . PRO A 1 173 ? 5.266 41.176 -1.191 1.00 54.79 171 PRO A O 1
ATOM 1350 N N . PRO A 1 174 ? 6.371 39.390 -2.009 1.00 56.56 172 PRO A N 1
ATOM 1351 C CA . PRO A 1 174 ? 6.756 38.942 -0.671 1.00 55.37 172 PRO A CA 1
ATOM 1352 C C . PRO A 1 174 ? 7.656 39.973 -0.007 1.00 52.70 172 PRO A C 1
ATOM 1353 O O . PRO A 1 174 ? 8.549 40.542 -0.636 1.00 52.96 172 PRO A O 1
ATOM 1357 N N . LYS A 1 175 ? 7.391 40.235 1.265 1.00 49.13 173 LYS A N 1
ATOM 1358 C CA . LYS A 1 175 ? 8.174 41.186 2.038 1.00 45.72 173 LYS A CA 1
ATOM 1359 C C . LYS A 1 175 ? 9.230 40.418 2.818 1.00 44.33 173 LYS A C 1
ATOM 1360 O O . LYS A 1 175 ? 8.906 39.480 3.554 1.00 44.54 173 LYS A O 1
ATOM 1366 N N . ALA A 1 176 ? 10.489 40.805 2.659 1.00 43.09 174 ALA A N 1
ATOM 1367 C CA . ALA A 1 176 ? 11.548 40.162 3.425 1.00 41.68 174 ALA A CA 1
ATOM 1368 C C . ALA A 1 176 ? 11.428 40.484 4.916 1.00 40.15 174 ALA A C 1
ATOM 1369 O O . ALA A 1 176 ? 11.204 41.631 5.309 1.00 39.84 174 ALA A O 1
ATOM 1371 N N . ILE A 1 177 ? 11.580 39.453 5.751 1.00 39.58 175 ILE A N 1
ATOM 1372 C CA . ILE A 1 177 ? 11.657 39.591 7.195 1.00 39.40 175 ILE A CA 1
ATOM 1373 C C . ILE A 1 177 ? 12.848 38.771 7.663 1.00 40.27 175 ILE A C 1
ATOM 1374 O O . ILE A 1 177 ? 13.292 37.836 6.986 1.00 40.79 175 ILE A O 1
ATOM 1379 N N . ASN A 1 178 ? 13.374 39.138 8.828 1.00 39.84 176 ASN A N 1
ATOM 1380 C CA . ASN A 1 178 ? 14.476 38.393 9.421 1.00 40.05 176 ASN A CA 1
ATOM 1381 C C . ASN A 1 178 ? 14.293 38.352 10.929 1.00 39.88 176 ASN A C 1
ATOM 1382 O O . ASN A 1 178 ? 14.000 39.375 11.556 1.00 38.18 176 ASN A O 1
ATOM 1387 N N . LYS A 1 179 ? 14.482 37.169 11.507 1.00 41.58 177 LYS A N 1
ATOM 1388 C CA . LYS A 1 179 ? 14.142 36.921 12.902 1.00 42.19 177 LYS A CA 1
ATOM 1389 C C . LYS A 1 179 ? 15.383 36.741 13.775 1.00 42.03 177 LYS A C 1
ATOM 1390 O O . LYS A 1 179 ? 15.345 36.045 14.792 1.00 42.50 177 LYS A O 1
ATOM 1396 N N . SER A 1 180 ? 16.477 37.403 13.412 1.00 41.35 178 SER A N 1
ATOM 1397 C CA . SER A 1 180 ? 17.746 37.257 14.119 1.00 41.79 178 SER A CA 1
ATOM 1398 C C . SER A 1 180 ? 17.774 38.107 15.394 1.00 41.93 178 SER A C 1
ATOM 1399 O O . SER A 1 180 ? 18.642 38.958 15.605 1.00 42.44 178 SER A O 1
ATOM 1402 N N . THR A 1 181 ? 16.800 37.838 16.269 1.00 42.01 179 THR A N 1
ATOM 1403 C CA . THR A 1 181 ? 16.702 38.559 17.533 1.00 41.60 179 THR A CA 1
ATOM 1404 C C . THR A 1 181 ? 17.916 38.329 18.423 1.00 42.35 179 THR A C 1
ATOM 1405 O O . THR A 1 181 ? 18.199 39.161 19.296 1.00 42.64 179 THR A O 1
ATOM 1409 N N . GLY A 1 182 ? 18.645 37.228 18.229 1.00 42.05 180 GLY A N 1
ATOM 1410 C CA . GLY A 1 182 ? 19.857 37.017 19.000 1.00 41.99 180 GLY A CA 1
ATOM 1411 C C . GLY A 1 182 ? 21.032 37.856 18.545 1.00 41.63 180 GLY A C 1
ATOM 1412 O O . GLY A 1 182 ? 22.064 37.878 19.228 1.00 42.18 180 GLY A O 1
ATOM 1413 N N . VAL A 1 183 ? 20.898 38.535 17.409 1.00 40.79 181 VAL A N 1
ATOM 1414 C CA . VAL A 1 183 ? 21.915 39.443 16.895 1.00 39.17 181 VAL A CA 1
ATOM 1415 C C . VAL A 1 183 ? 21.476 40.895 17.081 1.00 38.07 181 VAL A C 1
ATOM 1416 O O . VAL A 1 183 ? 22.153 41.678 17.754 1.00 36.63 181 VAL A O 1
ATOM 1420 N N . LEU A 1 184 ? 20.339 41.263 16.486 1.00 38.03 182 LEU A N 1
ATOM 1421 C CA . LEU A 1 184 ? 19.676 42.554 16.701 1.00 38.16 182 LEU A CA 1
ATOM 1422 C C . LEU A 1 184 ? 18.345 42.281 17.403 1.00 38.82 182 LEU A C 1
ATOM 1423 O O . LEU A 1 184 ? 17.370 41.858 16.772 1.00 38.96 182 LEU A O 1
ATOM 1428 N N . SER A 1 185 ? 18.300 42.526 18.709 1.00 39.27 183 SER A N 1
ATOM 1429 C CA . SER A 1 185 ? 17.069 42.345 19.458 1.00 40.48 183 SER A CA 1
ATOM 1430 C C . SER A 1 185 ? 16.019 43.381 19.044 1.00 40.61 183 SER A C 1
ATOM 1431 O O . SER A 1 185 ? 16.315 44.403 18.417 1.00 39.34 183 SER A O 1
ATOM 1434 N N . ASP A 1 186 ? 14.769 43.106 19.428 1.00 41.82 184 ASP A N 1
ATOM 1435 C CA . ASP A 1 186 ? 13.710 44.094 19.249 1.00 42.92 184 ASP A CA 1
ATOM 1436 C C . ASP A 1 186 ? 14.033 45.383 19.997 1.00 43.02 184 ASP A C 1
ATOM 1437 O O . ASP A 1 186 ? 13.704 46.480 19.529 1.00 42.29 184 ASP A O 1
ATOM 1442 N N . GLU A 1 187 ? 14.682 45.274 21.158 1.00 43.80 185 GLU A N 1
ATOM 1443 C CA . GLU A 1 187 ? 15.043 46.482 21.890 1.00 45.81 185 GLU A CA 1
ATOM 1444 C C . GLU A 1 187 ? 16.185 47.223 21.210 1.00 40.99 185 GLU A C 1
ATOM 1445 O O . GLU A 1 187 ? 16.218 48.459 21.237 1.00 39.67 185 GLU A O 1
ATOM 1451 N N . ALA A 1 188 ? 17.119 46.496 20.582 1.00 38.08 186 ALA A N 1
ATOM 1452 C CA . ALA A 1 188 ? 18.135 47.160 19.774 1.00 36.27 186 ALA A CA 1
ATOM 1453 C C . ALA A 1 188 ? 17.502 47.862 18.585 1.00 33.91 186 ALA A C 1
ATOM 1454 O O . ALA A 1 188 ? 17.870 48.996 18.254 1.00 32.13 186 ALA A O 1
ATOM 1456 N N . ILE A 1 189 ? 16.546 47.199 17.926 1.00 33.05 187 ILE A N 1
ATOM 1457 C CA . ILE A 1 189 ? 15.819 47.831 16.830 1.00 32.97 187 ILE A CA 1
ATOM 1458 C C . ILE A 1 189 ? 15.098 49.091 17.314 1.00 32.99 187 ILE A C 1
ATOM 1459 O O . ILE A 1 189 ? 15.037 50.105 16.609 1.00 31.62 187 ILE A O 1
ATOM 1464 N N . LYS A 1 190 ? 14.562 49.059 18.532 1.00 33.69 188 LYS A N 1
ATOM 1465 C CA . LYS A 1 190 ? 13.915 50.248 19.074 1.00 34.44 188 LYS A CA 1
ATOM 1466 C C . LYS A 1 190 ? 14.905 51.407 19.213 1.00 32.33 188 LYS A C 1
ATOM 1467 O O . LYS A 1 190 ? 14.600 52.550 18.864 1.00 30.31 188 LYS A O 1
ATOM 1473 N N . ARG A 1 191 ? 16.082 51.142 19.774 1.00 31.52 189 ARG A N 1
ATOM 1474 C CA . ARG A 1 191 ? 17.074 52.197 19.901 1.00 31.60 189 ARG A CA 1
ATOM 1475 C C . ARG A 1 191 ? 17.615 52.624 18.533 1.00 30.87 189 ARG A C 1
ATOM 1476 O O . ARG A 1 191 ? 17.966 53.797 18.337 1.00 28.79 189 ARG A O 1
ATOM 1484 N N . ILE A 1 192 ? 17.677 51.696 17.576 1.00 29.61 190 ILE A N 1
ATOM 1485 C CA . ILE A 1 192 ? 18.027 52.075 16.212 1.00 29.49 190 ILE A CA 1
ATOM 1486 C C . ILE A 1 192 ? 16.972 53.028 15.639 1.00 28.79 190 ILE A C 1
ATOM 1487 O O . ILE A 1 192 ? 17.301 54.037 14.998 1.00 27.73 190 ILE A O 1
ATOM 1492 N N . LYS A 1 193 ? 15.691 52.747 15.894 1.00 28.20 191 LYS A N 1
ATOM 1493 C CA . LYS A 1 193 ? 14.639 53.649 15.412 1.00 28.54 191 LYS A CA 1
ATOM 1494 C C . LYS A 1 193 ? 14.718 55.013 16.095 1.00 28.58 191 LYS A C 1
ATOM 1495 O O . LYS A 1 193 ? 14.438 56.041 15.467 1.00 28.13 191 LYS A O 1
ATOM 1501 N N . GLU A 1 194 ? 15.090 55.044 17.378 1.00 27.66 192 GLU A N 1
ATOM 1502 C CA . GLU A 1 194 ? 15.239 56.332 18.056 1.00 28.89 192 GLU A CA 1
ATOM 1503 C C . GLU A 1 194 ? 16.340 57.156 17.416 1.00 29.32 192 GLU A C 1
ATOM 1504 O O . GLU A 1 194 ? 16.189 58.367 17.229 1.00 28.66 192 GLU A O 1
ATOM 1510 N N . GLN A 1 195 ? 17.449 56.520 17.059 1.00 30.68 193 GLN A N 1
ATOM 1511 C CA . GLN A 1 195 ? 18.520 57.265 16.401 1.00 33.70 193 GLN A CA 1
ATOM 1512 C C . GLN A 1 195 ? 18.099 57.711 14.999 1.00 31.11 193 GLN A C 1
ATOM 1513 O O . GLN A 1 195 ? 18.369 58.850 14.594 1.00 29.23 193 GLN A O 1
ATOM 1519 N N . ALA A 1 196 ? 17.445 56.822 14.240 1.00 30.14 194 ALA A N 1
ATOM 1520 C CA . ALA A 1 196 ? 16.912 57.225 12.931 1.00 29.34 194 ALA A CA 1
ATOM 1521 C C . ALA A 1 196 ? 15.974 58.414 13.062 1.00 29.27 194 ALA A C 1
ATOM 1522 O O . ALA A 1 196 ? 16.021 59.340 12.251 1.00 29.45 194 ALA A O 1
ATOM 1524 N N . ARG A 1 197 ? 15.098 58.388 14.070 1.00 28.56 195 ARG A N 1
ATOM 1525 C CA . ARG A 1 197 ? 14.195 59.507 14.326 1.00 29.03 195 ARG A CA 1
ATOM 1526 C C . ARG A 1 197 ? 14.972 60.815 14.471 1.00 28.77 195 ARG A C 1
ATOM 1527 O O . ARG A 1 197 ? 14.677 61.813 13.802 1.00 28.14 195 ARG A O 1
ATOM 1535 N N . ASP A 1 198 ? 15.949 60.840 15.381 1.00 28.52 196 ASP A N 1
ATOM 1536 C CA . ASP A 1 198 ? 16.729 62.060 15.578 1.00 29.44 196 ASP A CA 1
ATOM 1537 C C . ASP A 1 198 ? 17.452 62.481 14.300 1.00 28.90 196 ASP A C 1
ATOM 1538 O O . ASP A 1 198 ? 17.437 63.658 13.924 1.00 28.04 196 ASP A O 1
ATOM 1543 N N . LEU A 1 199 ? 18.150 61.544 13.658 1.00 28.69 197 LEU A N 1
ATOM 1544 C CA . LEU A 1 199 ? 18.844 61.878 12.408 1.00 29.00 197 LEU A CA 1
ATOM 1545 C C . LEU A 1 199 ? 17.895 62.483 11.386 1.00 27.67 197 LEU A C 1
ATOM 1546 O O . LEU A 1 199 ? 18.236 63.477 10.732 1.00 27.89 197 LEU A O 1
ATOM 1551 N N . LEU A 1 200 ? 16.700 61.902 11.234 1.00 26.92 198 LEU A N 1
ATOM 1552 C CA . LEU A 1 200 ? 15.744 62.405 10.246 1.00 28.28 198 LEU A CA 1
ATOM 1553 C C . LEU A 1 200 ? 15.214 63.777 10.641 1.00 29.33 198 LEU A C 1
ATOM 1554 O O . LEU A 1 200 ? 15.146 64.692 9.813 1.00 28.75 198 LEU A O 1
ATOM 1559 N N . LEU A 1 201 ? 14.811 63.940 11.906 1.00 28.39 199 LEU A N 1
ATOM 156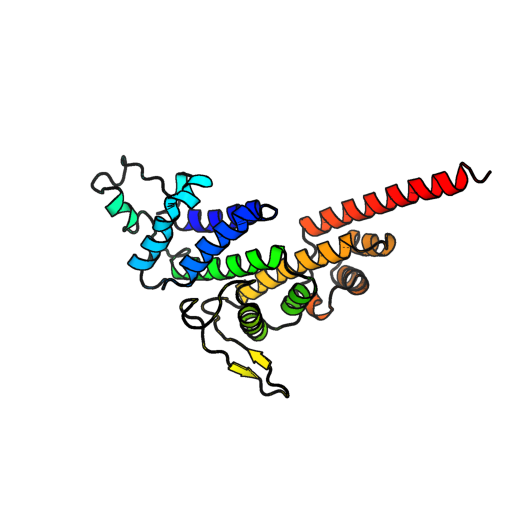0 C CA . LEU A 1 201 ? 14.342 65.252 12.362 1.00 28.67 199 LEU A CA 1
ATOM 1561 C C . LEU A 1 201 ? 15.382 66.340 12.096 1.00 29.19 199 LEU A C 1
ATOM 1562 O O . LEU A 1 201 ? 15.052 67.428 11.601 1.00 29.84 199 LEU A O 1
ATOM 1567 N N . LEU A 1 202 ? 16.645 66.052 12.387 1.00 28.26 200 LEU A N 1
ATOM 1568 C CA . LEU A 1 202 ? 17.703 67.031 12.165 1.00 29.79 200 LEU A CA 1
ATOM 1569 C C . LEU A 1 202 ? 17.831 67.386 10.680 1.00 32.68 200 LEU A C 1
ATOM 1570 O O . LEU A 1 202 ? 18.093 68.548 10.323 1.00 31.66 200 LEU A O 1
ATOM 1575 N N . LYS A 1 203 ? 17.612 66.409 9.799 1.00 35.48 201 LYS A N 1
ATOM 1576 C CA . LYS A 1 203 ? 17.603 66.697 8.361 1.00 38.66 201 LYS A CA 1
ATOM 1577 C C . LYS A 1 203 ? 16.439 67.605 7.991 1.00 37.74 201 LYS A C 1
ATOM 1578 O O . LYS A 1 203 ? 16.601 68.575 7.233 1.00 38.05 201 LYS A O 1
ATOM 1584 N N . LEU A 1 204 ? 15.243 67.277 8.487 1.00 35.43 202 LEU A N 1
ATOM 1585 C CA . LEU A 1 204 ? 14.052 68.044 8.155 1.00 34.78 202 LEU A CA 1
ATOM 1586 C C . LEU A 1 204 ? 14.155 69.458 8.703 1.00 35.55 202 LEU A C 1
ATOM 1587 O O . LEU A 1 204 ? 13.743 70.424 8.047 1.00 37.24 202 LEU A O 1
ATOM 1592 N N . IL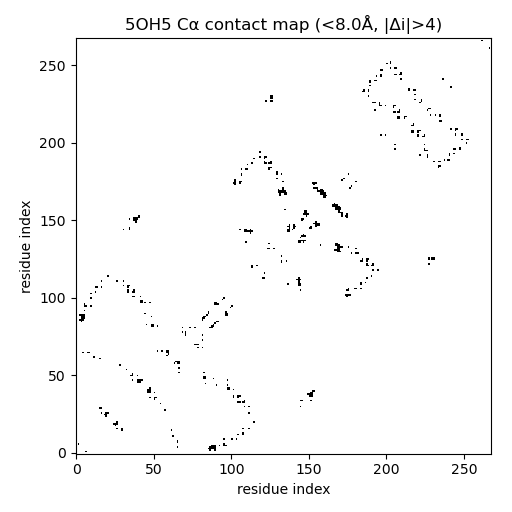E A 1 205 ? 14.707 69.592 9.906 1.00 34.74 203 ILE A N 1
ATOM 1593 C CA . ILE A 1 205 ? 14.901 70.896 10.519 1.00 36.99 203 ILE A CA 1
ATOM 1594 C C . ILE A 1 205 ? 15.834 71.749 9.680 1.00 43.23 203 ILE A C 1
ATOM 1595 O O . ILE A 1 205 ? 15.552 72.921 9.399 1.00 43.43 203 ILE A O 1
ATOM 1600 N N . ASN A 1 206 ? 16.974 71.183 9.293 1.00 49.47 204 ASN A N 1
ATOM 1601 C CA . ASN A 1 206 ? 17.943 71.948 8.522 1.00 56.68 204 ASN A CA 1
ATOM 1602 C C . ASN A 1 206 ? 17.388 72.348 7.155 1.00 53.99 204 ASN A C 1
ATOM 1603 O O . ASN A 1 206 ? 17.680 73.443 6.667 1.00 55.27 204 ASN A O 1
ATOM 1608 N N . SER A 1 207 ? 16.578 71.486 6.530 1.00 49.97 205 SER A N 1
ATOM 1609 C CA . SER A 1 207 ? 16.041 71.763 5.202 1.00 48.82 205 SER A CA 1
ATOM 1610 C C . SER A 1 207 ? 14.866 72.721 5.225 1.00 48.07 205 SER A C 1
ATOM 1611 O O . SER A 1 207 ? 14.559 73.330 4.191 1.00 49.48 205 SER A O 1
ATOM 1614 N N . SER A 1 208 ? 14.189 72.853 6.358 1.00 45.50 206 SER A N 1
ATOM 1615 C CA . SER A 1 208 ? 12.982 73.657 6.410 1.00 44.15 206 SER A CA 1
ATOM 1616 C C . SER A 1 208 ? 13.329 75.132 6.517 1.00 44.19 206 SER A C 1
ATOM 1617 O O . SER A 1 208 ? 14.282 75.509 7.197 1.00 42.20 206 SER A O 1
ATOM 1620 N N . GLY A 1 209 ? 12.549 75.965 5.824 1.00 44.49 207 GLY A N 1
ATOM 1621 C CA . GLY A 1 209 ? 12.569 77.397 6.049 1.00 44.19 207 GLY A CA 1
ATOM 1622 C C . GLY A 1 209 ? 11.319 77.929 6.710 1.00 44.77 207 GLY A C 1
ATOM 1623 O O . GLY A 1 209 ? 11.142 79.154 6.775 1.00 45.36 207 GLY A O 1
ATOM 1624 N N . ASN A 1 210 ? 10.439 77.063 7.199 1.00 42.79 208 ASN A N 1
ATOM 1625 C CA . ASN A 1 210 ? 9.154 77.486 7.742 1.00 44.20 208 ASN A CA 1
ATOM 1626 C C . ASN A 1 210 ? 9.354 77.802 9.218 1.00 43.53 208 ASN A C 1
ATOM 1627 O O . ASN A 1 210 ? 9.170 76.950 10.089 1.00 42.38 208 ASN A O 1
ATOM 1632 N N . THR A 1 211 ? 9.712 79.057 9.489 1.00 43.01 209 THR A N 1
ATOM 1633 C CA . THR A 1 211 ? 10.015 79.464 10.850 1.00 42.57 209 THR A CA 1
ATOM 1634 C C . THR A 1 211 ? 8.862 79.140 11.793 1.00 41.86 209 THR A C 1
ATOM 1635 O O . THR A 1 211 ? 9.085 78.571 12.861 1.00 41.38 209 THR A O 1
ATOM 1639 N N . GLN A 1 212 ? 7.617 79.436 11.406 1.00 41.87 210 GLN A N 1
ATOM 1640 C CA . GLN A 1 212 ? 6.532 79.184 12.354 1.00 43.78 210 GLN A CA 1
ATOM 1641 C C . GLN A 1 212 ? 6.371 77.690 12.641 1.00 43.15 210 GLN A C 1
ATOM 1642 O O . GLN A 1 212 ? 6.160 77.300 13.794 1.00 41.62 210 GLN A O 1
ATOM 1648 N N . LEU A 1 213 ? 6.464 76.845 11.610 1.00 43.77 211 LEU A N 1
ATOM 1649 C CA . LEU A 1 213 ? 6.351 75.404 11.822 1.00 46.18 211 LEU A CA 1
ATOM 1650 C C . LEU A 1 213 ? 7.444 74.901 12.750 1.00 40.83 211 LEU A C 1
ATOM 1651 O O . LEU A 1 213 ? 7.182 74.093 13.652 1.00 39.07 211 LEU A O 1
ATOM 1656 N N . LEU A 1 214 ? 8.681 75.352 12.527 1.00 37.96 212 LEU A N 1
ATOM 1657 C CA . LEU A 1 214 ? 9.777 74.977 13.414 1.00 35.73 212 LEU A CA 1
ATOM 1658 C C . LEU A 1 214 ? 9.516 75.452 14.835 1.00 34.83 212 LEU A C 1
ATOM 1659 O O . LEU A 1 214 ? 9.795 74.730 15.793 1.00 31.99 212 LEU A O 1
ATOM 1664 N N . LYS A 1 215 ? 8.972 76.662 14.990 1.00 36.55 213 LYS A N 1
ATOM 1665 C CA . LYS A 1 215 ? 8.592 77.122 16.326 1.00 38.70 213 LYS A CA 1
ATOM 1666 C C . LYS A 1 215 ? 7.520 76.231 16.940 1.00 37.39 213 LYS A C 1
ATOM 1667 O O . LYS A 1 215 ? 7.559 75.953 18.146 1.00 38.26 213 LYS A O 1
ATOM 1673 N N . ASP A 1 216 ? 6.530 75.808 16.147 1.00 35.26 214 ASP A N 1
ATOM 1674 C CA . ASP A 1 216 ? 5.495 74.936 16.695 1.00 35.93 214 ASP A CA 1
ATOM 1675 C C . ASP A 1 216 ? 6.111 73.669 17.276 1.00 34.68 214 ASP A C 1
ATOM 1676 O O . ASP A 1 216 ? 5.722 73.220 18.360 1.00 35.56 214 ASP A O 1
ATOM 1681 N N . LEU A 1 217 ? 7.105 73.105 16.594 1.00 32.82 215 LEU A N 1
ATOM 1682 C CA . LEU A 1 217 ? 7.783 71.929 17.131 1.00 33.32 215 LEU A CA 1
ATOM 1683 C C . LEU A 1 217 ? 8.632 72.279 18.349 1.00 32.08 215 LEU A C 1
ATOM 1684 O O . LEU A 1 217 ? 8.635 71.546 19.345 1.00 30.84 215 LEU A O 1
ATOM 1689 N N . ARG A 1 218 ? 9.404 73.367 18.253 1.00 31.24 216 ARG A N 1
ATOM 1690 C CA . ARG A 1 218 ? 10.255 73.798 19.356 1.00 32.12 216 ARG A CA 1
ATOM 1691 C C . ARG A 1 218 ? 9.445 74.029 20.624 1.00 32.88 216 ARG A C 1
ATOM 1692 O O . ARG A 1 218 ? 9.893 73.702 21.731 1.00 32.19 216 ARG A O 1
ATOM 1700 N N . ASP A 1 219 ? 8.236 74.550 20.483 1.00 34.06 217 ASP A N 1
ATOM 1701 C CA . ASP A 1 219 ? 7.429 74.964 21.621 1.00 36.25 217 ASP A CA 1
ATOM 1702 C C . ASP A 1 219 ? 6.356 73.957 21.983 1.00 34.53 217 ASP A C 1
ATOM 1703 O O . ASP A 1 219 ? 5.527 74.243 22.859 1.00 34.91 217 ASP A O 1
ATOM 1708 N N . ALA A 1 220 ? 6.383 72.776 21.363 1.00 32.22 218 ALA A N 1
ATOM 1709 C CA . ALA A 1 220 ? 5.420 71.735 21.668 1.00 31.97 218 ALA A CA 1
ATOM 1710 C C . ALA A 1 220 ? 5.464 71.397 23.153 1.00 31.66 218 ALA A C 1
ATOM 1711 O O . ALA A 1 220 ? 6.535 71.355 23.762 1.00 31.52 218 ALA A O 1
ATOM 1713 N N . MET A 1 221 ? 4.284 71.178 23.740 1.00 31.52 219 MET A N 1
ATOM 1714 C CA . MET A 1 221 ? 4.149 70.874 25.165 1.00 30.95 219 MET A CA 1
ATOM 1715 C C . MET A 1 221 ? 3.609 69.476 25.426 1.00 29.93 219 MET A C 1
ATOM 1716 O O . MET A 1 221 ? 3.419 69.094 26.599 1.00 29.49 219 MET A O 1
ATOM 1721 N N . SER A 1 222 ? 3.343 68.704 24.375 1.00 28.27 220 SER A N 1
ATOM 1722 C CA . SER A 1 222 ? 2.770 67.380 24.499 1.00 27.83 220 SER A CA 1
ATOM 1723 C C . SER A 1 222 ? 3.091 66.608 23.226 1.00 27.15 220 SER A C 1
ATOM 1724 O O . SER A 1 222 ? 3.392 67.197 22.187 1.00 26.99 220 SER A O 1
ATOM 1727 N N . LYS A 1 223 ? 3.022 65.285 23.318 1.00 27.33 221 LYS A N 1
ATOM 1728 C CA . LYS A 1 223 ? 3.351 64.467 22.157 1.00 29.49 221 LYS A CA 1
ATOM 1729 C C . LYS A 1 223 ? 2.401 64.734 20.996 1.00 31.20 221 LYS A C 1
ATOM 1730 O O . LYS A 1 223 ? 2.891 64.929 19.865 1.00 31.83 221 LYS A O 1
ATOM 1736 N N . PRO A 1 224 ? 1.071 64.813 21.181 1.00 32.17 222 PRO A N 1
ATOM 1737 C CA . PRO A 1 224 ? 0.227 65.140 20.012 1.00 33.31 222 PRO A CA 1
ATOM 1738 C C . PRO A 1 224 ? 0.634 66.440 19.334 1.00 34.23 222 PRO A C 1
ATOM 1739 O O . PRO A 1 224 ? 0.671 66.493 18.098 1.00 34.45 222 PRO A O 1
ATOM 1743 N N . GLU A 1 225 ? 0.998 67.471 20.107 1.00 33.86 223 GLU A N 1
ATOM 1744 C CA . GLU A 1 225 ? 1.429 68.736 19.517 1.00 35.40 223 GLU A CA 1
ATOM 1745 C C . GLU A 1 225 ? 2.719 68.557 18.729 1.00 33.89 223 GLU A C 1
ATOM 1746 O O . GLU A 1 225 ? 2.890 69.151 17.653 1.00 34.07 223 GLU A O 1
ATOM 1752 N N . ALA A 1 226 ? 3.657 67.779 19.278 1.00 31.96 224 ALA A N 1
ATOM 1753 C CA . ALA A 1 226 ? 4.897 67.480 18.563 1.00 29.99 224 ALA A CA 1
ATOM 1754 C C . ALA A 1 226 ? 4.618 66.705 17.284 1.00 30.65 224 ALA A C 1
ATOM 1755 O O . ALA A 1 226 ? 5.232 66.973 16.243 1.00 30.76 224 ALA A O 1
ATOM 1757 N N . GLU A 1 227 ? 3.697 65.739 17.346 1.00 31.04 225 GLU A N 1
ATOM 1758 C CA . GLU A 1 227 ? 3.354 64.951 16.158 1.00 32.45 225 GLU A CA 1
ATOM 1759 C C . GLU A 1 227 ? 2.828 65.842 15.037 1.00 32.89 225 GLU A C 1
ATOM 1760 O O . GLU A 1 227 ? 3.251 65.716 13.879 1.00 33.04 225 GLU A O 1
ATOM 1766 N N . ARG A 1 228 ? 1.864 66.714 15.352 1.00 33.34 226 ARG A N 1
ATOM 1767 C CA . ARG A 1 228 ? 1.285 67.579 14.322 1.00 35.64 226 ARG A CA 1
ATOM 1768 C C . ARG A 1 228 ? 2.355 68.423 13.637 1.00 35.15 226 ARG A C 1
ATOM 1769 O O . ARG A 1 228 ? 2.392 68.511 12.400 1.00 35.71 226 ARG A O 1
ATOM 1777 N N . ALA A 1 229 ? 3.277 69.001 14.412 1.00 32.79 227 ALA A N 1
ATOM 1778 C CA . ALA A 1 229 ? 4.329 69.832 13.819 1.00 33.05 227 ALA A CA 1
ATOM 1779 C C . ALA A 1 229 ? 5.338 68.990 13.041 1.00 32.74 227 ALA A C 1
ATOM 1780 O O . ALA A 1 229 ? 5.663 69.293 11.880 1.00 33.44 227 ALA A O 1
ATOM 1782 N N . ALA A 1 230 ? 5.841 67.924 13.655 1.00 30.98 228 ALA A N 1
ATOM 1783 C CA . ALA A 1 230 ? 6.849 67.109 12.990 1.00 30.75 228 ALA A CA 1
ATOM 1784 C C . ALA A 1 230 ? 6.296 66.483 11.715 1.00 31.90 228 ALA A C 1
ATOM 1785 O O . ALA A 1 230 ? 6.985 66.428 10.690 1.00 31.75 228 ALA A O 1
ATOM 1787 N N . ASN A 1 231 ? 5.056 66.000 11.765 1.00 32.68 229 ASN A N 1
ATOM 1788 C CA . ASN A 1 231 ? 4.442 65.408 10.579 1.00 32.89 229 ASN A CA 1
ATOM 1789 C C . ASN A 1 231 ? 4.295 66.435 9.465 1.00 34.64 229 ASN A C 1
ATOM 1790 O O . ASN A 1 231 ? 4.515 66.117 8.289 1.00 35.33 229 ASN A O 1
ATOM 1795 N N . ALA A 1 232 ? 3.927 67.673 9.812 1.00 35.78 230 ALA A N 1
ATOM 1796 C CA . ALA A 1 232 ? 3.840 68.747 8.828 1.00 36.95 230 ALA A CA 1
ATOM 1797 C C . ALA A 1 232 ? 5.208 69.079 8.250 1.00 37.43 230 ALA A C 1
ATOM 1798 O O . ALA A 1 232 ? 5.306 69.495 7.088 1.00 37.65 230 ALA A O 1
ATOM 1800 N N . LEU A 1 233 ? 6.270 68.890 9.035 1.00 35.70 231 LEU A N 1
ATOM 1801 C CA . LEU A 1 233 ? 7.641 69.054 8.559 1.00 34.51 231 LEU A CA 1
ATOM 1802 C C . LEU A 1 233 ? 8.105 67.902 7.687 1.00 35.16 231 LEU A C 1
ATOM 1803 O O . LEU A 1 233 ? 9.157 68.020 7.057 1.00 36.07 231 LEU A O 1
ATOM 1808 N N . GLY A 1 234 ? 7.370 66.791 7.631 1.00 34.37 232 GLY A N 1
ATOM 1809 C CA . GLY A 1 234 ? 7.771 65.663 6.795 1.00 33.58 232 GLY A CA 1
ATOM 1810 C C . GLY A 1 234 ? 8.143 64.405 7.544 1.00 34.00 232 GLY A C 1
ATOM 1811 O O . GLY A 1 234 ? 8.522 63.414 6.905 1.00 33.70 232 GLY A O 1
ATOM 1812 N N . PHE A 1 235 ? 8.068 64.398 8.880 1.00 32.21 233 PHE A N 1
ATOM 1813 C CA . PHE A 1 235 ? 8.307 63.192 9.640 1.00 32.15 233 PHE A CA 1
ATOM 1814 C C . PHE A 1 235 ? 7.179 62.198 9.375 1.00 32.86 233 PHE A C 1
ATOM 1815 O O . PHE A 1 235 ? 6.007 62.574 9.448 1.00 32.69 233 PHE A O 1
ATOM 1823 N N . PRO A 1 236 ? 7.481 60.935 9.072 1.00 34.01 234 PRO A N 1
ATOM 1824 C CA . PRO A 1 236 ? 6.411 59.993 8.696 1.00 35.52 234 PRO A CA 1
ATOM 1825 C C . PRO A 1 236 ? 5.535 59.614 9.883 1.00 35.14 234 PRO A C 1
ATOM 1826 O O . PRO A 1 236 ? 6.028 59.361 10.991 1.00 35.36 234 PRO A O 1
ATOM 1830 N N . THR A 1 237 ? 4.227 59.535 9.629 1.00 34.12 235 THR A N 1
ATOM 1831 C CA . THR A 1 237 ? 3.300 59.167 10.695 1.00 35.94 235 THR A CA 1
ATOM 1832 C C . THR A 1 237 ? 3.637 57.804 11.272 1.00 36.22 235 THR A C 1
ATOM 1833 O O . THR A 1 237 ? 3.400 57.561 12.462 1.00 35.92 235 THR A O 1
ATOM 1837 N N . GLU A 1 238 ? 4.231 56.918 10.463 1.00 36.12 236 GLU A N 1
ATOM 1838 C CA . GLU A 1 238 ? 4.700 55.633 10.980 1.00 37.26 236 GLU A CA 1
ATOM 1839 C C . GLU A 1 238 ? 5.757 55.784 12.060 1.00 35.95 236 GLU A C 1
ATOM 1840 O O . GLU A 1 238 ? 5.984 54.837 12.822 1.00 36.18 236 GLU A O 1
ATOM 1846 N N . GLY A 1 239 ? 6.437 56.925 12.124 1.00 34.44 237 GLY A N 1
ATOM 1847 C CA . GLY A 1 239 ? 7.369 57.118 13.214 1.00 34.44 237 GLY A CA 1
ATOM 1848 C C . GLY A 1 239 ? 6.776 57.723 14.468 1.00 34.84 237 GLY A C 1
ATOM 1849 O O . GLY A 1 239 ? 7.494 57.876 15.466 1.00 34.76 237 GLY A O 1
ATOM 1850 N N . ASN A 1 240 ? 5.480 58.064 14.462 1.00 35.35 238 ASN A N 1
ATOM 1851 C CA . ASN A 1 240 ? 4.891 58.740 15.628 1.00 34.66 238 ASN A CA 1
ATOM 1852 C C . ASN A 1 240 ? 4.965 57.885 16.878 1.00 33.72 238 ASN A C 1
ATOM 1853 O O . ASN A 1 240 ? 5.056 58.416 17.990 1.00 32.11 238 ASN A O 1
ATOM 1858 N N . GLY A 1 241 ? 4.911 56.564 16.720 1.00 34.74 239 GLY A N 1
ATOM 1859 C CA . GLY A 1 241 ? 5.067 55.682 17.866 1.00 35.42 239 GLY A CA 1
ATOM 1860 C C . GLY A 1 241 ? 6.335 55.934 18.665 1.00 34.69 239 GLY A C 1
ATOM 1861 O O . GLY A 1 241 ? 6.325 55.823 19.889 1.00 34.62 239 GLY A O 1
ATOM 1862 N N . VAL A 1 242 ? 7.437 56.286 17.998 1.00 33.61 240 VAL A N 1
ATOM 1863 C CA . VAL A 1 242 ? 8.704 56.521 18.687 1.00 32.92 240 VAL A CA 1
ATOM 1864 C C . VAL A 1 242 ? 9.036 57.997 18.823 1.00 31.83 240 VAL A C 1
ATOM 1865 O O . VAL A 1 242 ? 10.110 58.331 19.339 1.00 29.95 240 VAL A O 1
ATOM 1869 N N . LEU A 1 243 ? 8.141 58.890 18.407 1.00 31.84 241 LEU A N 1
ATOM 1870 C CA . LEU A 1 243 ? 8.430 60.312 18.452 1.00 30.64 241 LEU A CA 1
ATOM 1871 C C . LEU A 1 243 ? 8.552 60.816 19.894 1.00 32.06 241 LEU A C 1
ATOM 1872 O O . LEU A 1 243 ? 7.614 60.695 20.691 1.00 31.15 241 LEU A O 1
ATOM 1877 N N . PHE A 1 244 ? 9.700 61.433 20.175 1.00 33.49 242 PHE A N 1
ATOM 1878 C CA . PHE A 1 244 ? 10.112 61.973 21.465 1.00 33.84 242 PHE A CA 1
ATOM 1879 C C . PHE A 1 244 ? 11.165 63.008 21.101 1.00 34.32 242 PHE A C 1
ATOM 1880 O O . PHE A 1 244 ? 11.992 62.735 20.222 1.00 35.55 242 PHE A O 1
ATOM 1888 N N . LEU A 1 245 ? 11.117 64.194 21.697 1.00 32.07 243 LEU A N 1
ATOM 1889 C CA . LEU A 1 245 ? 12.071 65.242 21.347 1.00 32.66 243 LEU A CA 1
ATOM 1890 C C . LEU A 1 245 ? 13.274 65.164 22.266 1.00 31.88 243 LEU A C 1
ATOM 1891 O O . LEU A 1 245 ? 13.154 65.408 23.473 1.00 30.76 243 LEU A O 1
ATOM 1896 N N . SER A 1 246 ? 14.432 64.856 21.696 1.00 30.99 244 SER A N 1
ATOM 1897 C CA . SER A 1 246 ? 15.640 64.696 22.481 1.00 32.83 244 SER A CA 1
ATOM 1898 C C . SER A 1 246 ? 16.415 66.011 22.577 1.00 34.48 244 SER A C 1
ATOM 1899 O O . SER A 1 246 ? 16.183 66.971 21.831 1.00 33.86 244 SER A O 1
ATOM 1902 N N . ARG A 1 247 ? 17.392 66.004 23.486 1.00 35.45 245 ARG A N 1
ATOM 1903 C CA . ARG A 1 247 ? 18.260 67.152 23.716 1.00 36.65 245 ARG A CA 1
ATOM 1904 C C . ARG A 1 247 ? 18.826 67.706 22.413 1.00 36.48 245 ARG A C 1
ATOM 1905 O O . ARG A 1 247 ? 18.767 68.915 22.156 1.00 35.48 245 ARG A O 1
ATOM 1913 N N . GLU A 1 248 ? 19.398 66.828 21.583 1.00 36.53 246 GLU A N 1
ATOM 1914 C CA . GLU A 1 248 ? 20.049 67.282 20.354 1.00 37.75 246 GLU A CA 1
ATOM 1915 C C . GLU A 1 248 ? 19.047 67.892 19.382 1.00 35.29 246 GLU A C 1
ATOM 1916 O O . GLU A 1 248 ? 19.373 68.842 18.652 1.00 36.35 246 GLU A O 1
ATOM 1922 N N . VAL A 1 249 ? 17.844 67.330 19.308 1.00 32.62 247 VAL A N 1
ATOM 1923 C CA . VAL A 1 249 ? 16.859 67.858 18.370 1.00 31.60 247 VAL A CA 1
ATOM 1924 C C . VAL A 1 249 ? 16.315 69.187 18.879 1.00 31.34 247 VAL A C 1
ATOM 1925 O O . VAL A 1 249 ? 16.102 70.128 18.098 1.00 30.42 247 VAL A O 1
ATOM 1929 N N . VAL A 1 250 ? 16.117 69.310 20.195 1.00 32.11 248 VAL A N 1
ATOM 1930 C CA . VAL A 1 250 ? 15.652 70.585 20.734 1.00 33.91 248 VAL A CA 1
ATOM 1931 C C . VAL A 1 250 ? 16.686 71.667 20.480 1.00 35.29 248 VAL A C 1
ATOM 1932 O O . VAL A 1 250 ? 16.345 72.791 20.098 1.00 34.39 248 VAL A O 1
ATOM 1936 N N . ASP A 1 251 ? 17.965 71.335 20.664 1.00 39.20 249 ASP A N 1
ATOM 1937 C CA . ASP A 1 251 ? 19.031 72.303 20.433 1.00 46.44 249 ASP A CA 1
ATOM 1938 C C . ASP A 1 251 ? 19.098 72.718 18.967 1.00 41.90 249 ASP A C 1
ATOM 1939 O O . ASP A 1 251 ? 19.293 73.899 18.655 1.00 40.09 249 ASP A O 1
ATOM 1944 N N . ALA A 1 252 ? 18.934 71.761 18.052 1.00 39.02 250 ALA A N 1
ATOM 1945 C CA . ALA A 1 252 ? 18.932 72.106 16.629 1.00 37.69 250 ALA A CA 1
ATOM 1946 C C . ALA A 1 252 ? 17.749 72.991 16.265 1.00 36.77 250 ALA A C 1
ATOM 1947 O O . ALA A 1 252 ? 17.861 73.853 15.384 1.00 36.98 250 ALA A O 1
ATOM 1949 N N . LEU A 1 253 ? 16.608 72.758 16.908 1.00 36.69 251 LEU A N 1
ATOM 1950 C CA . LEU A 1 253 ? 15.403 73.546 16.667 1.00 37.51 251 LEU A CA 1
ATOM 1951 C C . LEU A 1 253 ? 15.615 74.994 17.078 1.00 38.31 251 LEU A C 1
ATOM 1952 O O . LEU A 1 253 ? 15.309 75.924 16.321 1.00 36.30 251 LEU A O 1
ATOM 1957 N N . GLU A 1 254 ? 16.128 75.202 18.292 1.00 40.82 252 GLU A N 1
ATOM 1958 C CA . GLU A 1 254 ? 16.405 76.556 18.757 1.00 46.47 252 GLU A CA 1
ATOM 1959 C C . GLU A 1 254 ? 17.361 77.278 17.819 1.00 45.75 252 GLU A C 1
ATOM 1960 O O . GLU A 1 254 ? 17.118 78.429 17.438 1.00 45.58 252 GLU A O 1
ATOM 1966 N N . GLU A 1 255 ? 18.467 76.631 17.451 1.00 46.05 253 GLU A N 1
ATOM 1967 C CA . GLU A 1 255 ? 19.440 77.306 16.593 1.00 49.76 253 GLU A CA 1
ATOM 1968 C C . GLU A 1 255 ? 18.880 77.572 15.199 1.00 46.00 253 GLU A C 1
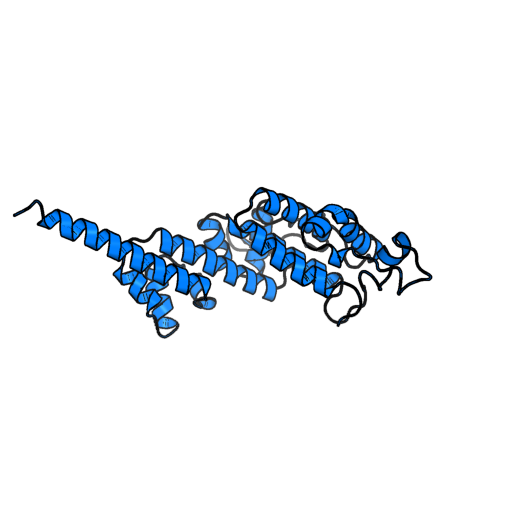ATOM 1969 O O . GLU A 1 255 ? 19.151 78.627 14.620 1.00 46.88 253 GLU A O 1
ATOM 1975 N N . ARG A 1 256 ? 18.089 76.649 14.651 1.00 42.34 254 ARG A N 1
ATOM 1976 C CA . ARG A 1 256 ? 17.559 76.866 13.306 1.00 40.67 254 ARG A CA 1
ATOM 1977 C C . ARG A 1 256 ? 16.566 78.028 13.281 1.00 40.04 254 ARG A C 1
ATOM 1978 O O . ARG A 1 256 ? 16.628 78.882 12.386 1.00 40.80 254 ARG A O 1
ATOM 1986 N N . VAL A 1 257 ? 15.647 78.080 14.246 1.00 39.58 255 VAL A N 1
ATOM 1987 C CA . VAL A 1 257 ? 14.712 79.203 14.317 1.00 41.11 255 VAL A CA 1
ATOM 1988 C C . VAL A 1 257 ? 15.466 80.518 14.472 1.00 43.86 255 VAL A C 1
ATOM 1989 O O . VAL A 1 257 ? 15.167 81.504 13.791 1.00 43.59 255 VAL A O 1
ATOM 1993 N N . GLU A 1 258 ? 16.457 80.549 15.363 1.00 47.25 256 GLU A N 1
ATOM 1994 C CA . GLU A 1 258 ? 17.271 81.751 15.534 1.00 52.13 256 GLU A CA 1
ATOM 1995 C C . GLU A 1 258 ? 17.948 82.166 14.231 1.00 51.81 256 GLU A C 1
ATOM 1996 O O . GLU A 1 258 ? 17.987 83.356 13.898 1.00 52.12 256 GLU A O 1
ATOM 2002 N N . LYS A 1 259 ? 18.489 81.206 13.479 1.00 51.28 257 LYS A N 1
ATOM 2003 C CA . LYS A 1 259 ? 19.152 81.539 12.220 1.00 52.11 257 LYS A CA 1
ATOM 2004 C C . LYS A 1 259 ? 18.164 82.093 11.201 1.00 49.66 257 LYS A C 1
ATOM 2005 O O . LYS A 1 259 ? 18.439 83.106 10.542 1.00 48.36 257 LYS A O 1
ATOM 2011 N N . LEU A 1 260 ? 17.005 81.448 11.065 1.00 47.69 258 LEU A N 1
ATOM 2012 C CA . LEU A 1 260 ? 16.003 81.926 10.121 1.00 47.27 258 LEU A CA 1
ATOM 2013 C C . LEU A 1 260 ? 15.510 83.320 10.488 1.00 47.30 258 LEU A C 1
ATOM 2014 O O . LEU A 1 260 ? 15.2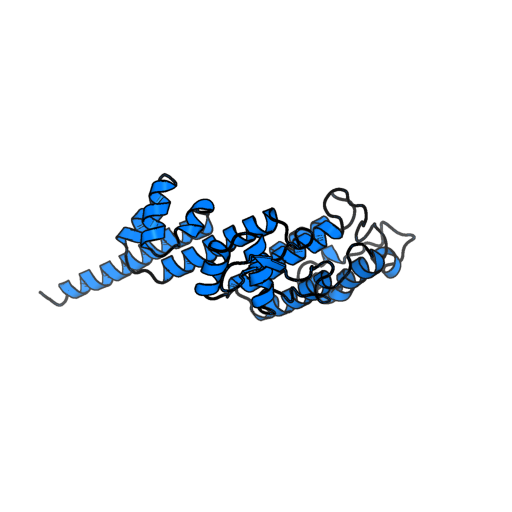48 84.138 9.600 1.00 47.98 258 LEU A O 1
ATOM 2019 N N . GLU A 1 261 ? 15.390 83.611 11.785 1.00 47.45 259 GLU A N 1
ATOM 2020 C CA . GLU A 1 261 ? 14.899 84.920 12.199 1.00 49.80 259 GLU A CA 1
ATOM 2021 C C . GLU A 1 261 ? 15.940 86.009 11.970 1.00 52.28 259 GLU A C 1
ATOM 2022 O O . GLU A 1 261 ? 15.585 87.131 11.590 1.00 52.94 259 GLU A O 1
ATOM 2028 N N . GLN A 1 262 ? 17.223 85.707 12.215 1.00 54.30 260 GLN A N 1
ATOM 2029 C CA . GLN A 1 262 ? 18.296 86.633 11.850 1.00 57.39 260 GLN A CA 1
ATOM 2030 C C . GLN A 1 262 ? 18.279 86.924 10.357 1.00 58.33 260 GLN A C 1
ATOM 2031 O O . GLN A 1 262 ? 18.351 88.083 9.934 1.00 58.27 260 GLN A O 1
ATOM 2037 N N . GLU A 1 263 ? 18.197 85.875 9.542 1.00 59.01 261 GLU A N 1
ATOM 2038 C CA . GLU A 1 263 ? 18.170 86.077 8.099 1.00 60.58 261 GLU A CA 1
ATOM 2039 C C . GLU A 1 263 ? 16.937 86.870 7.675 1.00 61.00 261 GLU A C 1
ATOM 2040 O O . GLU A 1 263 ? 17.019 87.732 6.793 1.00 62.11 261 GLU A O 1
ATOM 2046 N N . ALA A 1 264 ? 15.789 86.607 8.297 1.00 60.49 262 ALA A N 1
ATOM 2047 C CA . ALA A 1 264 ? 14.588 87.360 7.954 1.00 61.16 262 ALA A CA 1
ATOM 2048 C C . ALA A 1 264 ? 14.726 88.828 8.351 1.00 62.60 262 ALA A C 1
ATOM 2049 O O . ALA A 1 264 ? 14.269 89.722 7.624 1.00 62.07 262 ALA A O 1
ATOM 2051 N N . ALA A 1 265 ? 15.366 89.096 9.493 1.00 63.60 263 ALA A N 1
ATOM 2052 C CA . ALA A 1 265 ? 15.600 90.480 9.899 1.00 64.79 263 ALA A CA 1
ATOM 2053 C C . ALA A 1 265 ? 16.580 91.193 8.967 1.00 67.80 263 ALA A C 1
ATOM 2054 O O . ALA A 1 265 ? 16.414 92.390 8.703 1.00 66.67 263 ALA A O 1
ATOM 2056 N N . LYS A 1 266 ? 17.598 90.489 8.457 1.00 72.06 264 LYS A N 1
ATOM 2057 C CA . LYS A 1 266 ? 18.546 91.135 7.552 1.00 76.69 264 LYS A CA 1
ATOM 2058 C C . LYS A 1 266 ? 17.889 91.516 6.227 1.00 78.24 264 LYS A C 1
ATOM 2059 O O . LYS A 1 266 ? 18.277 92.518 5.616 1.00 78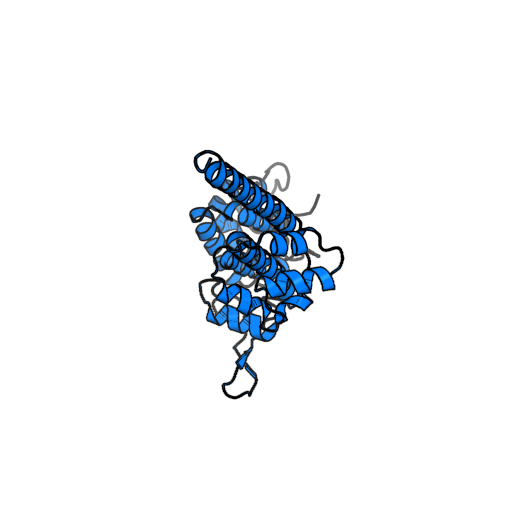.82 264 LYS A O 1
ATOM 2065 N N . ARG A 1 267 ? 16.886 90.750 5.780 1.00 78.76 265 ARG A N 1
ATOM 2066 C CA . ARG A 1 267 ? 16.199 91.049 4.526 1.00 80.86 265 ARG A CA 1
ATOM 2067 C C . ARG A 1 267 ? 15.119 92.103 4.718 1.00 82.51 265 ARG A C 1
ATOM 2068 O O . ARG A 1 267 ? 14.981 93.015 3.896 1.00 83.39 265 ARG A O 1
ATOM 2076 N N . GLY A 1 268 ? 14.317 91.968 5.776 1.00 84.10 266 GLY A N 1
ATOM 2077 C CA . GLY A 1 268 ? 13.283 92.952 6.042 1.00 85.70 266 GLY A CA 1
ATOM 2078 C C . GLY A 1 268 ? 13.853 94.324 6.329 1.00 86.78 266 GLY A C 1
ATOM 2079 O O . GLY A 1 268 ? 13.182 95.339 6.117 1.00 86.80 266 GLY A O 1
ATOM 2080 N N . PHE A 1 269 ? 15.095 94.375 6.815 1.00 88.21 267 PHE A N 1
ATOM 2081 C CA . PHE A 1 269 ? 15.768 95.652 7.005 1.00 89.92 267 PHE A CA 1
ATOM 2082 C C . PHE A 1 269 ? 16.194 96.251 5.670 1.00 94.96 267 PHE A C 1
ATOM 2083 O O . PHE A 1 269 ? 15.970 97.438 5.418 1.00 95.54 267 PHE A O 1
ATOM 2091 N N . ASP A 1 270 ? 16.799 95.440 4.799 1.00 99.69 268 ASP A N 1
ATOM 2092 C CA . ASP A 1 270 ? 17.295 95.957 3.526 1.00 105.91 268 ASP A CA 1
ATOM 2093 C C . ASP A 1 270 ? 16.152 96.306 2.579 1.00 114.07 268 ASP A C 1
ATOM 2094 O O . ASP A 1 270 ? 16.216 97.320 1.872 1.00 114.72 268 ASP A O 1
ATOM 2099 N N . SER A 1 271 ? 15.093 95.490 2.558 1.00 121.59 269 SER A N 1
ATOM 2100 C CA . SER A 1 271 ? 13.898 95.803 1.779 1.00 128.60 269 SER A CA 1
ATOM 2101 C C . SER A 1 271 ? 13.228 97.097 2.226 1.00 131.82 269 SER A C 1
ATOM 2102 O O . SER A 1 271 ? 12.215 97.494 1.639 1.00 135.45 269 SER A O 1
ATOM 2105 N N . TYR A 1 272 ? 13.765 97.747 3.252 1.00 134.12 270 TYR A N 1
ATOM 2106 C CA . TYR A 1 272 ? 13.261 98.999 3.789 1.00 135.71 270 TYR A CA 1
ATOM 2107 C C . TYR A 1 272 ? 14.284 100.124 3.745 1.00 141.44 270 TYR A C 1
ATOM 2108 O O . TYR A 1 272 ? 13.892 101.288 3.649 1.00 142.77 270 TYR A O 1
ATOM 2117 N N . VAL A 1 273 ? 15.581 99.805 3.781 1.00 146.34 271 VAL A N 1
ATOM 2118 C CA . VAL A 1 273 ? 16.606 100.833 3.945 1.00 151.80 271 VAL A CA 1
ATOM 2119 C C . VAL A 1 273 ? 16.960 101.490 2.616 1.00 156.65 271 VAL A C 1
ATOM 2120 O O . VAL A 1 273 ? 17.404 102.644 2.593 1.00 157.40 271 VAL A O 1
ATOM 2124 N N . GLN A 1 274 ? 16.791 100.787 1.499 1.00 160.85 272 GLN A N 1
ATOM 2125 C CA . GLN A 1 274 ? 16.955 101.395 0.188 1.00 163.63 272 GLN A CA 1
ATOM 2126 C C . GLN A 1 274 ? 15.619 101.734 -0.456 1.00 163.34 272 GLN A C 1
ATOM 2127 O O . GLN A 1 274 ? 15.587 102.521 -1.408 1.00 172.26 272 GLN A O 1
ATOM 2133 N N . SER A 1 275 ? 14.520 101.179 0.057 1.00 159.11 273 SER A N 1
ATOM 2134 C CA . SER A 1 275 ? 13.184 101.453 -0.455 1.00 154.45 273 SER A CA 1
ATOM 2135 C C . SER A 1 275 ? 12.853 102.939 -0.366 1.00 150.17 273 SER A C 1
ATOM 2136 O O . SER A 1 275 ? 12.724 103.617 -1.391 1.00 150.61 273 SER A O 1
ATOM 2139 N N . LEU A 1 276 ? 12.717 103.452 0.850 1.00 146.08 274 LEU A N 1
ATOM 2140 C CA . LEU A 1 276 ? 12.439 104.868 1.049 1.00 142.93 274 LEU A CA 1
ATOM 2141 C C . LEU A 1 276 ? 13.715 105.620 1.408 1.00 141.49 274 LEU A C 1
ATOM 2142 O O . LEU A 1 276 ? 14.750 105.448 0.764 1.00 140.92 274 LEU A O 1
#

Secondary structure (DSSP, 8-state):
--SSSHHHHHHHHHHHHHHTTT-HHHHHHHHHHHHHHHHS-TT-HHHHHHHHHTTHHHHHTT-TTSS---TTSSTTS-HHHHTTSTTTS-TT-SSS-HHHHHHHHHHHHHHHHHTT--HHHHHHHHHS-HHHHHHHHHHTTTBTB--STTTSTTPPPPEEE-SSSPEEE---TTTS-HHHHHHHHHHHHHHHHHHHHHH---HHHHHHHHT--SHHHHHHHHHHHT--GGGGGG----HHHHHHHHHHHHHHHHHHHHHHHHHHHTT-

Foldseek 3Di:
DDFACLVVVLVQLVVLLVVCLPPVVSLVVSLVLLLQLQLDDLVPLQRNLVSNVVVQVVVCVRPNVLLDDDCPPVVVDDSVRCSRDVRHPNQVPVPRHSLNVQLSSLLSLQLSLLSPDDLVVLLVLLQDQQQLNLQVPCVPPPSSHVQDPSSGPQFDDWDFDPDVVTRIGGDSCSRHNSVSSLVSNLSSQLSNLLVLLVPDLPLVLLVQCLPDDDLVSNLVSSVVSPRDPSNSVNDDQDPVSNVSSVVSSVVSVVVVVVVVVVCPPVVD

Nearest PDB structures (foldseek):
  5oh5-assembly1_A  TM=1.004E+00  e=7.766E-39  Legionella pneumophila subsp. pneumophila ATCC 43290
  5ot4-assembly2_B  TM=9.615E-01  e=1.937E-32  Legionella pneumophila
  5ot4-assembly4_D  TM=9.591E-01  e=8.765E-32  Legionella pneumophila
  5ot4-assembly3_C  TM=9.447E-01  e=1.741E-31  Legionella pneumophila
  5wyh-assembly1_B  TM=9.798E-01  e=4.275E-24  Legionella pneumophila subsp. pneumophila ATCC 43290

B-factor: mean 52.54, std 22.88, range [24.72, 172.26]

Radius of gyration: 22.79 Å; Cα contacts (8 Å, |Δi|>4): 328; chains: 1; bounding box: 52×74×44 Å

Solvent-accessible surface area: 14396 Å² total; per-residue (Å²): 220,81,124,20,35,0,78,70,2,19,52,11,2,87,116,9,18,104,74,0,49,137,62,110,93,14,35,91,74,0,16,110,3,0,43,8,1,1,116,14,42,12,74,59,38,104,40,0,14,147,28,1,18,114,23,60,146,16,1,56,122,68,59,84,34,1,2,103,21,82,120,67,150,45,166,84,58,56,80,165,95,5,22,140,21,49,44,0,0,5,32,108,4,118,73,50,25,1,76,91,2,4,59,38,0,0,4,8,18,0,40,14,18,0,31,115,14,79,55,113,4,1,30,19,0,6,113,13,72,46,57,36,0,0,2,41,0,43,80,67,108,80,44,1,0,38,0,20,88,79,63,2,79,44,12,87,144,50,76,119,43,134,81,177,106,89,80,29,10,0,85,2,70,49,4,0,40,78,99,4,0,73,93,0,22,51,43,0,15,14,20,1,1,41,86,32,4,107,95,17,54,73,36,111,38,0,55,63,0,78,79,24,175,58,91,72,73,6,37,153,6,0,40,72,25,45,3,17,89,95,0,26,70,40,6,138,41,22,219,82,0,52,83,26,0,96,118,43,0,102,114,16,71,106,43,50,66,123,136,44,118,79,88,130,82,161,85,157